Protein AF-A0A8D8N5A7-F1 (afdb_monomer_lite)

pLDDT: mean 89.71, std 9.44, range [55.0, 97.56]

Organism: Culex pipiens (NCBI:txid7175)

Secondary structure (DSSP, 8-state):
-HHHHHHHHHHHTT-TT-SSSHHHHHHTTT-HHHHHHHTS-HHHHHHHHHHHHHHHHHHHHHHHHHHHHHHHHHHHHHHHHHHHHHHHHHHHHHHHHHHHHHHHHHHHHHHHHHHHHHHHHHHHHH-TT-THHHHHHHHHHHHHHHHHHHHHHHHHHHHHHHHHHHHHHHHHHHHHHHHHHHHHHH-

Foldseek 3Di:
DVVVVVQVLCVLLVLHCLPACSVVVVVCVPPVVLVVVVVPDDVSVVVSVVVSVVSNVVSVVSSVVSNVVSVVVVVLVVVLVVVLVVLVVVLVVVLVVLVVVLVVLVVVLVVVLVVLVVVLVVLCVVPVDDPVSVVVNVVSVVVNVVSVVSNVVSVVVSVVVNVVSVVVSVVVNVVSVVVSVVVVVVD

Structure (mmCIF, N/CA/C/O backbone):
data_AF-A0A8D8N5A7-F1
#
_entry.id   AF-A0A8D8N5A7-F1
#
loop_
_atom_site.group_PDB
_atom_site.id
_atom_site.type_symbol
_atom_site.label_atom_id
_atom_site.label_alt_id
_atom_site.label_comp_id
_atom_site.label_asym_id
_atom_site.label_entity_id
_atom_site.label_seq_id
_atom_site.pdbx_PDB_ins_code
_atom_site.Cartn_x
_atom_site.Cartn_y
_atom_site.Cartn_z
_atom_site.occupancy
_atom_site.B_iso_or_equiv
_atom_site.auth_seq_id
_atom_site.auth_comp_id
_atom_site.auth_asym_id
_atom_site.auth_atom_id
_atom_site.pdbx_PDB_model_num
ATOM 1 N N . ALA A 1 1 ? -30.818 0.802 5.780 1.00 66.19 1 ALA A N 1
ATOM 2 C CA . ALA A 1 1 ? -29.511 1.190 5.199 1.00 66.19 1 ALA A CA 1
ATOM 3 C C . ALA A 1 1 ? -28.602 1.801 6.262 1.00 66.19 1 ALA A C 1
ATOM 5 O O . ALA A 1 1 ? -27.522 1.270 6.459 1.00 66.19 1 ALA A O 1
ATOM 6 N N . LYS A 1 2 ? -29.065 2.835 6.982 1.00 76.50 2 LYS A N 1
ATOM 7 C CA . LYS A 1 2 ? -28.320 3.485 8.072 1.00 76.50 2 LYS A CA 1
ATOM 8 C C . LYS A 1 2 ? -27.984 2.549 9.246 1.00 76.50 2 LYS A C 1
ATOM 10 O O . LYS A 1 2 ? -26.816 2.402 9.547 1.00 76.50 2 LYS A O 1
ATOM 15 N N . GLU A 1 3 ? -28.957 1.811 9.787 1.00 76.06 3 GLU A N 1
ATOM 16 C CA . GLU A 1 3 ? -28.708 0.867 10.901 1.00 76.06 3 GLU A CA 1
ATOM 17 C C . GLU A 1 3 ? -27.658 -0.204 10.583 1.00 76.06 3 GLU A C 1
ATOM 19 O O . GLU A 1 3 ? -26.780 -0.459 11.391 1.00 76.06 3 GLU A O 1
ATOM 24 N N . LYS A 1 4 ? -27.690 -0.787 9.377 1.00 79.69 4 LYS A N 1
ATOM 25 C CA . LYS A 1 4 ? -26.671 -1.759 8.948 1.00 79.69 4 LYS A CA 1
ATOM 26 C C . LYS A 1 4 ? -25.283 -1.131 8.802 1.00 79.69 4 LYS A C 1
ATOM 28 O O . LYS A 1 4 ? -24.284 -1.802 9.019 1.00 79.69 4 LYS A O 1
ATOM 33 N N . ALA A 1 5 ? -25.210 0.130 8.376 1.00 82.75 5 ALA A N 1
ATOM 34 C CA . ALA A 1 5 ? -23.940 0.842 8.265 1.00 82.75 5 ALA A CA 1
ATOM 35 C C . ALA A 1 5 ? -23.371 1.169 9.652 1.00 82.75 5 ALA A C 1
ATOM 37 O O . ALA A 1 5 ? -22.175 0.991 9.867 1.00 82.75 5 ALA A O 1
ATOM 38 N N . ASP A 1 6 ? -24.238 1.571 10.582 1.00 86.88 6 ASP A N 1
ATOM 39 C CA . ASP A 1 6 ? -23.875 1.809 11.977 1.00 86.88 6 ASP A CA 1
ATOM 40 C C . ASP A 1 6 ? -23.390 0.504 12.629 1.00 86.88 6 ASP A C 1
ATOM 42 O O . ASP A 1 6 ? -22.325 0.483 13.231 1.00 86.88 6 ASP A O 1
ATOM 46 N N . GLU A 1 7 ? -24.085 -0.617 12.425 1.00 87.62 7 GLU A N 1
ATOM 47 C CA . GLU A 1 7 ? -23.679 -1.931 12.943 1.00 87.62 7 GLU A CA 1
ATOM 48 C C . GLU A 1 7 ? -22.294 -2.361 12.431 1.00 87.62 7 GLU A C 1
ATOM 50 O O . GLU A 1 7 ? -21.424 -2.736 13.215 1.00 87.62 7 GLU A O 1
ATOM 55 N N . VAL A 1 8 ? -22.035 -2.209 11.128 1.00 91.81 8 VAL A N 1
ATOM 56 C CA . VAL A 1 8 ? -20.708 -2.477 10.548 1.00 91.81 8 VAL A CA 1
ATOM 57 C C . VAL A 1 8 ? -19.640 -1.554 11.138 1.00 91.81 8 VAL A C 1
ATOM 59 O O . VAL A 1 8 ? -18.514 -1.992 11.367 1.00 91.81 8 VAL A O 1
ATOM 62 N N . TYR A 1 9 ? -19.961 -0.283 11.375 1.00 93.00 9 TYR A N 1
ATOM 63 C CA . TYR A 1 9 ? -19.030 0.673 11.971 1.00 93.00 9 TYR A CA 1
ATOM 64 C C . TYR A 1 9 ? -18.669 0.303 13.415 1.00 93.00 9 TYR A C 1
ATOM 66 O O . TYR A 1 9 ? -17.488 0.289 13.770 1.00 93.00 9 TYR A O 1
ATOM 74 N N . LEU A 1 10 ? -19.666 -0.066 14.224 1.00 94.88 10 LEU A N 1
ATOM 75 C CA . LEU A 1 10 ? -19.457 -0.507 15.604 1.00 94.88 10 LEU A CA 1
ATOM 76 C C . LEU A 1 10 ? -18.657 -1.808 15.669 1.00 94.88 10 LEU A C 1
ATOM 78 O O . LEU A 1 10 ? -17.756 -1.923 16.498 1.00 94.88 10 LEU A O 1
ATOM 82 N N . SER A 1 11 ? -18.937 -2.743 14.760 1.00 94.62 11 SER A N 1
ATOM 83 C CA . SER A 1 11 ? -18.203 -4.004 14.638 1.00 94.62 11 SER A CA 1
ATOM 84 C C . SER A 1 11 ? -16.733 -3.773 14.281 1.00 94.62 11 SER A C 1
ATOM 86 O O . SER A 1 11 ? -15.832 -4.265 14.955 1.00 94.62 11 SER A O 1
ATOM 88 N N . LYS A 1 12 ? -16.455 -2.911 13.292 1.00 94.62 12 LYS A N 1
ATOM 89 C CA . LYS A 1 12 ? -15.078 -2.524 12.932 1.00 94.62 12 LYS A CA 1
ATOM 90 C C . LYS A 1 12 ? -14.328 -1.805 14.054 1.00 94.62 12 LYS A C 1
ATOM 92 O O . LYS A 1 12 ? -13.101 -1.851 14.088 1.00 94.62 12 LYS A O 1
ATOM 97 N N . SER A 1 13 ? -15.066 -1.152 14.942 1.00 95.56 13 SER A N 1
ATOM 98 C CA . SER A 1 13 ? -14.537 -0.479 16.127 1.00 95.56 13 SER A CA 1
ATOM 99 C C . SER A 1 13 ? -14.480 -1.394 17.360 1.00 95.56 13 SER A C 1
ATOM 101 O O . SER A 1 13 ? -14.067 -0.937 18.420 1.00 95.56 13 SER A O 1
ATOM 103 N N . PHE A 1 14 ? -14.889 -2.666 17.244 1.00 94.25 14 PHE A N 1
ATOM 104 C CA . PHE A 1 14 ? -14.962 -3.656 18.331 1.00 94.25 14 PHE A CA 1
ATOM 105 C C . PHE A 1 14 ? -15.827 -3.237 19.533 1.00 94.25 14 PHE A C 1
ATOM 107 O O . PHE A 1 14 ? -15.593 -3.664 20.662 1.00 94.25 14 PHE A O 1
ATOM 114 N N . VAL A 1 15 ? -16.839 -2.397 19.308 1.00 96.19 15 VAL A N 1
ATOM 115 C CA . VAL A 1 15 ? -17.725 -1.873 20.369 1.00 96.19 15 VAL A CA 1
ATOM 116 C C . VAL A 1 15 ? -19.200 -2.163 20.097 1.00 96.19 15 VAL A C 1
ATOM 118 O O . VAL A 1 15 ? -20.105 -1.488 20.597 1.00 96.19 15 VAL A O 1
ATOM 121 N N . GLU A 1 16 ? -19.453 -3.187 19.290 1.00 93.25 16 GLU A N 1
ATOM 122 C CA . GLU A 1 16 ? -20.783 -3.743 19.084 1.00 93.25 16 GLU A CA 1
ATOM 123 C C . GLU A 1 16 ? -21.425 -4.146 20.422 1.00 93.25 16 GLU A C 1
ATOM 125 O O . GLU A 1 16 ? -20.769 -4.641 21.336 1.00 93.25 16 GLU A O 1
ATOM 130 N N . HIS A 1 17 ? -22.718 -3.840 20.570 1.00 90.75 17 HIS A N 1
ATOM 131 C CA . HIS A 1 17 ? -23.503 -4.047 21.798 1.00 90.75 17 HIS A CA 1
ATOM 132 C C . HIS A 1 17 ? -23.067 -3.246 23.042 1.00 90.75 17 HIS A C 1
ATOM 134 O O . HIS A 1 17 ? -23.667 -3.411 24.108 1.00 90.75 17 HIS A O 1
ATOM 140 N N . LEU A 1 18 ? -22.083 -2.346 22.916 1.00 94.31 18 LEU A N 1
ATOM 141 C CA . LEU A 1 18 ? -21.678 -1.417 23.980 1.00 94.31 18 LEU A CA 1
ATOM 142 C C . LEU A 1 18 ? -22.329 -0.034 23.851 1.00 94.31 18 LEU A C 1
ATOM 144 O O . LEU A 1 18 ? -22.163 0.806 24.727 1.00 94.31 18 LEU A O 1
ATOM 148 N N . ASN A 1 19 ? -23.099 0.214 22.790 1.00 89.81 19 ASN A N 1
ATOM 149 C CA . ASN A 1 19 ? -23.792 1.482 22.527 1.00 89.81 19 ASN A CA 1
ATOM 150 C C . ASN A 1 19 ? -25.087 1.671 23.348 1.00 89.81 19 ASN A C 1
ATOM 152 O O . ASN A 1 19 ? -25.905 2.532 23.030 1.00 89.81 19 ASN A O 1
ATOM 156 N N . GLY A 1 20 ? -25.293 0.848 24.373 1.00 90.81 20 GLY A N 1
ATOM 157 C CA . GLY A 1 20 ? -26.504 0.798 25.181 1.00 90.81 20 GLY A CA 1
ATOM 158 C C . GLY A 1 20 ? -26.372 -0.223 26.311 1.00 90.81 20 GLY A C 1
ATOM 159 O O . GLY A 1 20 ? -25.288 -0.436 26.857 1.00 90.81 20 GLY A O 1
ATOM 160 N N . HIS A 1 21 ? -27.482 -0.873 26.659 1.00 93.62 21 HIS A N 1
ATOM 161 C CA . HIS A 1 21 ? -27.525 -1.917 27.688 1.00 93.62 21 HIS A CA 1
ATOM 162 C C . HIS A 1 21 ? -27.520 -3.339 27.115 1.00 93.62 21 HIS A C 1
ATOM 164 O O . HIS A 1 21 ? -27.744 -4.279 27.864 1.00 93.62 21 HIS A O 1
ATOM 170 N N . GLN A 1 22 ? -27.278 -3.529 25.816 1.00 92.94 22 GLN A N 1
ATOM 171 C CA . GLN A 1 22 ? -27.418 -4.833 25.160 1.00 92.94 22 GLN A CA 1
ATOM 172 C C . GLN A 1 22 ? -26.504 -5.891 25.790 1.00 92.94 22 GLN A C 1
ATOM 174 O O . GLN A 1 22 ? -26.975 -6.989 26.078 1.00 92.94 22 GLN A O 1
ATOM 179 N N . LEU A 1 23 ? -25.239 -5.545 26.073 1.00 92.00 23 LEU A N 1
ATOM 180 C CA . LEU A 1 23 ? -24.330 -6.425 26.813 1.00 92.00 23 LEU A CA 1
ATOM 181 C C . LEU A 1 23 ? -24.851 -6.732 28.223 1.00 92.00 23 LEU A C 1
ATOM 183 O O . LEU A 1 23 ? -24.796 -7.869 28.666 1.00 92.00 23 LEU A O 1
ATOM 187 N N . PHE A 1 24 ? -25.377 -5.737 28.937 1.00 93.69 24 PHE A N 1
ATOM 188 C CA . PHE A 1 24 ? -25.921 -5.968 30.274 1.00 93.69 24 PHE A CA 1
ATOM 189 C C . PHE A 1 24 ? -27.137 -6.901 30.226 1.00 93.69 24 PHE A C 1
ATOM 191 O O . PHE A 1 24 ? -27.214 -7.862 30.980 1.00 93.69 24 PHE A O 1
ATOM 198 N N . SER A 1 25 ? -28.076 -6.656 29.312 1.00 92.38 25 SER A N 1
ATOM 199 C CA . SER A 1 25 ? -29.267 -7.485 29.131 1.00 92.38 25 SER A CA 1
ATOM 200 C C . SER A 1 25 ? -28.923 -8.921 28.732 1.00 92.38 25 SER A C 1
ATOM 202 O O . SER A 1 25 ? -29.600 -9.847 29.180 1.00 92.38 25 SER A O 1
ATOM 204 N N . SER A 1 26 ? -27.873 -9.130 27.931 1.00 92.75 26 SER A N 1
ATOM 205 C CA . SER A 1 26 ? -27.468 -10.475 27.517 1.00 92.75 26 SER A CA 1
ATOM 206 C C . SER A 1 26 ? -26.920 -11.315 28.673 1.00 92.75 26 SER A C 1
ATOM 208 O O . SER A 1 26 ? -27.142 -12.522 28.673 1.00 92.75 26 SER A O 1
ATOM 210 N N . LEU A 1 27 ? -26.304 -10.698 29.692 1.00 90.12 27 LEU A N 1
ATOM 211 C CA . LEU A 1 27 ? -25.808 -11.404 30.884 1.00 90.12 27 LEU A CA 1
ATOM 212 C C . LEU A 1 27 ? -26.919 -12.083 31.697 1.00 90.12 27 LEU A C 1
ATOM 214 O O . LEU A 1 27 ? -26.666 -13.107 32.320 1.00 90.12 27 LEU A O 1
ATOM 218 N N . PHE A 1 28 ? -28.133 -11.527 31.682 1.00 88.69 28 PHE A N 1
ATOM 219 C CA . PHE A 1 28 ? -29.283 -12.031 32.449 1.00 88.69 28 PHE A CA 1
ATOM 220 C C . PHE A 1 28 ? -30.326 -12.733 31.574 1.00 88.69 28 PHE A C 1
ATOM 222 O O . PHE A 1 28 ? -31.417 -13.068 32.035 1.00 88.69 28 PHE A O 1
ATOM 229 N N . THR A 1 29 ? -30.040 -12.917 30.284 1.00 91.88 29 THR A N 1
ATOM 230 C CA . THR A 1 29 ? -30.982 -13.570 29.376 1.00 91.88 29 THR A CA 1
ATOM 231 C C . THR A 1 29 ? -31.060 -15.058 29.708 1.00 91.88 29 THR A C 1
ATOM 233 O O . THR A 1 29 ? -30.082 -15.782 29.545 1.00 91.88 29 THR A O 1
ATOM 236 N N . GLY A 1 30 ? -32.239 -15.518 30.132 1.00 91.81 30 GLY A N 1
ATOM 237 C CA . GLY A 1 30 ? -32.464 -16.923 30.482 1.00 91.81 30 GLY A CA 1
ATOM 238 C C . GLY A 1 30 ? -31.953 -17.318 31.870 1.00 91.81 30 GLY A C 1
ATOM 239 O O . GLY A 1 30 ? -31.567 -18.470 32.046 1.00 91.81 30 GLY A O 1
ATOM 240 N N . ASP A 1 31 ? -31.954 -16.387 32.832 1.00 92.56 31 ASP A N 1
ATOM 241 C CA . ASP A 1 31 ? -31.570 -16.616 34.232 1.00 92.56 31 ASP A CA 1
ATOM 242 C C . ASP A 1 31 ? -32.807 -16.715 35.161 1.00 92.56 31 ASP A C 1
ATOM 244 O O . ASP A 1 31 ? -33.212 -15.718 35.769 1.00 92.56 31 ASP A O 1
ATOM 248 N N . PRO A 1 32 ? -33.448 -17.899 35.273 1.00 92.19 32 PRO A N 1
ATOM 249 C CA . PRO A 1 32 ? -34.643 -18.080 36.100 1.00 92.19 32 PRO A CA 1
ATOM 250 C C . PRO A 1 32 ? -34.360 -17.929 37.601 1.00 92.19 32 PRO A C 1
ATOM 252 O O . PRO A 1 32 ? -35.245 -17.515 38.351 1.00 92.19 32 PRO A O 1
ATOM 255 N N . ASP A 1 33 ? -33.137 -18.234 38.044 1.00 90.69 33 ASP A N 1
ATOM 256 C CA . ASP A 1 33 ? -32.729 -18.077 39.441 1.00 90.69 33 ASP A CA 1
ATOM 257 C C . ASP A 1 33 ? -32.585 -16.588 39.789 1.00 90.69 33 ASP A C 1
ATOM 259 O O . ASP A 1 33 ? -33.057 -16.142 40.838 1.00 90.69 33 ASP A O 1
ATOM 263 N N . GLY A 1 34 ? -32.011 -15.791 38.881 1.00 89.19 34 GLY A N 1
ATOM 264 C CA . GLY A 1 34 ? -31.967 -14.334 38.991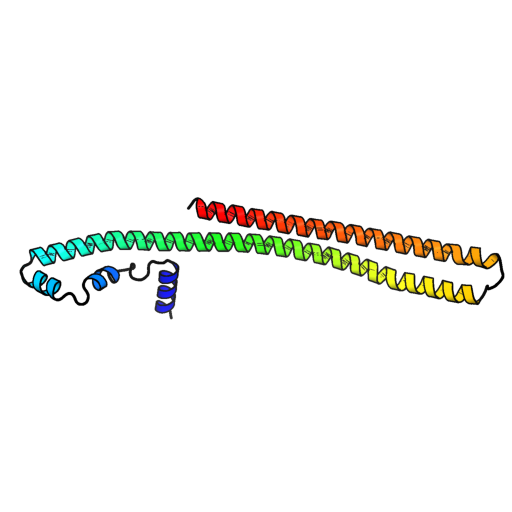 1.00 89.19 34 GLY A CA 1
ATOM 265 C C . GLY A 1 34 ? -33.355 -13.691 38.973 1.00 89.19 34 GLY A C 1
ATOM 266 O O . GLY A 1 34 ? -33.627 -12.793 39.770 1.00 89.19 34 GLY A O 1
ATOM 267 N N . GLU A 1 35 ? -34.271 -14.163 38.122 1.00 90.12 35 GLU A N 1
ATOM 268 C CA . GLU A 1 35 ? -35.670 -13.709 38.130 1.00 90.12 35 GLU A CA 1
ATOM 269 C C . GLU A 1 35 ? -36.369 -14.017 39.461 1.00 90.12 35 GLU A C 1
ATOM 271 O O . GLU A 1 35 ? -37.042 -13.145 40.020 1.00 90.12 35 GLU A O 1
ATOM 276 N N . ALA A 1 36 ? -36.169 -15.222 40.005 1.00 91.19 36 ALA A N 1
ATOM 277 C CA . ALA A 1 36 ? -36.701 -15.600 41.309 1.00 91.19 36 ALA A CA 1
ATOM 278 C C . ALA A 1 36 ? -36.118 -14.732 42.434 1.00 91.19 36 ALA A C 1
ATOM 280 O O . ALA A 1 36 ? -36.866 -14.280 43.299 1.00 91.19 36 ALA A O 1
ATOM 281 N N . LEU A 1 37 ? -34.814 -14.440 42.402 1.00 88.19 37 LEU A N 1
ATOM 282 C CA . LEU A 1 37 ? -34.146 -13.571 43.374 1.00 88.19 37 LEU A CA 1
ATOM 283 C C . LEU A 1 37 ? -34.726 -12.148 43.370 1.00 88.19 37 LEU A C 1
ATOM 285 O O . LEU A 1 37 ? -34.986 -11.581 44.432 1.00 88.19 37 LEU A O 1
ATOM 289 N N . LEU A 1 38 ? -34.980 -11.586 42.186 1.00 89.75 38 LEU A N 1
ATOM 290 C CA . LEU A 1 38 ? -35.564 -10.248 42.031 1.00 89.75 38 LEU A CA 1
ATOM 291 C C . LEU A 1 38 ? -37.024 -10.169 42.506 1.00 89.75 38 LEU A C 1
ATOM 293 O O . LEU A 1 38 ? -37.503 -9.078 42.808 1.00 89.75 38 LEU A O 1
ATOM 297 N N . ALA A 1 39 ? -37.729 -11.301 42.600 1.00 87.81 39 ALA A N 1
ATOM 298 C CA . ALA A 1 39 ? -39.104 -11.366 43.093 1.00 87.81 39 ALA A CA 1
ATOM 299 C C . ALA A 1 39 ? -39.216 -11.365 44.633 1.00 87.81 39 ALA A C 1
ATOM 301 O O . ALA A 1 39 ? -40.317 -11.202 45.161 1.00 87.81 39 ALA A O 1
ATOM 302 N N . ILE A 1 40 ? -38.106 -11.552 45.361 1.00 85.31 40 ILE A N 1
ATOM 303 C CA . ILE A 1 40 ? -38.102 -11.700 46.828 1.00 85.31 40 ILE A CA 1
ATOM 304 C C . ILE A 1 40 ? -38.205 -10.345 47.551 1.00 85.31 40 ILE A C 1
ATOM 306 O O . ILE A 1 40 ? -38.775 -10.287 48.642 1.00 85.31 40 ILE A O 1
ATOM 310 N N . GLY A 1 41 ? -37.705 -9.248 46.969 1.00 83.19 41 GLY A N 1
ATOM 311 C CA . GLY A 1 41 ? -37.773 -7.926 47.603 1.00 83.19 41 GLY A CA 1
ATOM 312 C C . GLY A 1 41 ? -37.153 -6.781 46.795 1.00 83.19 41 GLY A C 1
ATOM 313 O O . GLY A 1 41 ? -36.398 -7.008 45.851 1.00 83.19 41 GLY A O 1
ATOM 314 N N . ASN A 1 42 ? -37.467 -5.540 47.192 1.00 89.81 42 ASN A N 1
ATOM 315 C CA . ASN A 1 42 ? -37.029 -4.318 46.500 1.00 89.81 42 ASN A CA 1
ATOM 316 C C . ASN A 1 42 ? -35.505 -4.122 46.517 1.00 89.81 42 ASN A C 1
ATOM 318 O O . ASN A 1 42 ? -34.960 -3.659 45.521 1.00 89.81 42 ASN A O 1
ATOM 322 N N . ASP A 1 43 ? -34.818 -4.531 47.586 1.00 90.62 43 ASP A N 1
ATOM 323 C CA . ASP A 1 43 ? -33.366 -4.360 47.738 1.00 90.62 43 ASP A CA 1
ATOM 324 C C . ASP A 1 43 ? -32.574 -5.041 46.603 1.00 90.62 43 ASP A C 1
ATOM 326 O O . ASP A 1 43 ? -31.599 -4.496 46.091 1.00 90.62 43 ASP A O 1
ATOM 330 N N . ALA A 1 44 ? -33.018 -6.222 46.150 1.00 89.31 44 ALA A N 1
ATOM 331 C CA . ALA A 1 44 ? -32.392 -6.934 45.032 1.00 89.31 44 ALA A CA 1
ATOM 332 C C . ALA A 1 44 ? -32.591 -6.199 43.694 1.00 89.31 44 ALA A C 1
ATOM 334 O O . ALA A 1 44 ? -31.723 -6.224 42.818 1.00 89.31 44 ALA A O 1
ATOM 335 N N . LEU A 1 45 ? -33.737 -5.533 43.541 1.00 90.12 45 LEU A N 1
ATOM 336 C CA . LEU A 1 45 ? -34.083 -4.763 42.353 1.00 90.12 45 LEU A CA 1
ATOM 337 C C . LEU A 1 45 ? -33.303 -3.441 42.303 1.00 90.12 45 LEU A C 1
ATOM 339 O O . LEU A 1 45 ? -32.802 -3.071 41.243 1.00 90.12 45 LEU A O 1
ATOM 343 N N . GLU A 1 46 ? -33.142 -2.774 43.449 1.00 92.88 46 GLU A N 1
ATOM 344 C CA . GLU A 1 46 ? -32.266 -1.606 43.601 1.00 92.88 46 GLU A CA 1
ATOM 345 C C . GLU A 1 46 ? -30.812 -1.963 43.275 1.00 92.88 46 GLU A C 1
ATOM 347 O O . GLU A 1 46 ? -30.219 -1.323 42.407 1.00 92.88 46 GLU A O 1
ATOM 352 N N . LEU A 1 47 ? -30.285 -3.056 43.839 1.00 92.12 47 LEU A N 1
ATOM 353 C CA . LEU A 1 47 ? -28.921 -3.518 43.564 1.00 92.12 47 LEU A CA 1
ATOM 354 C C . LEU A 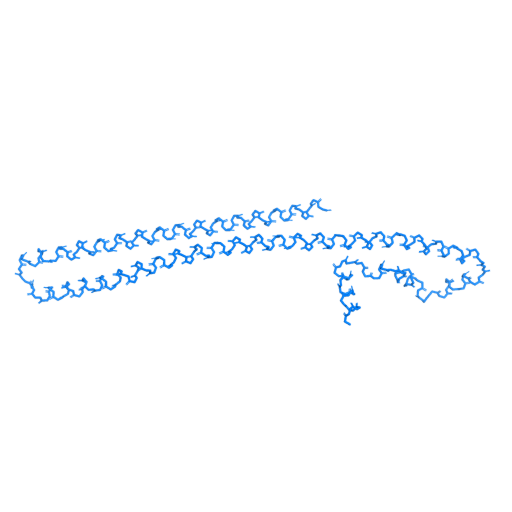1 47 ? -28.690 -3.816 42.074 1.00 92.12 47 LEU A C 1
ATOM 356 O O . LEU A 1 47 ? -27.659 -3.447 41.511 1.00 92.12 47 LEU A O 1
ATOM 360 N N . LYS A 1 48 ? -29.655 -4.460 41.401 1.00 91.81 48 LYS A N 1
ATOM 361 C CA . LYS A 1 48 ? -29.573 -4.710 39.954 1.00 91.81 48 LYS A CA 1
ATOM 362 C C . LYS A 1 48 ? -29.540 -3.409 39.153 1.00 91.81 48 LYS A C 1
ATOM 364 O O . LYS A 1 48 ? -28.782 -3.319 38.188 1.00 91.81 48 LYS A O 1
ATOM 369 N N . ASN A 1 49 ? -30.354 -2.424 39.529 1.00 92.44 49 ASN A N 1
ATOM 370 C CA . ASN A 1 49 ? -30.409 -1.134 38.844 1.00 92.44 49 ASN A CA 1
ATOM 371 C C . ASN A 1 49 ? -29.116 -0.331 39.046 1.00 92.44 49 ASN A C 1
ATOM 373 O O . ASN A 1 49 ? -28.607 0.250 38.087 1.00 92.44 49 ASN A O 1
ATOM 377 N N . GLU A 1 50 ? -28.556 -0.337 40.258 1.00 95.19 50 GLU A N 1
ATOM 378 C CA . GLU A 1 50 ? -27.247 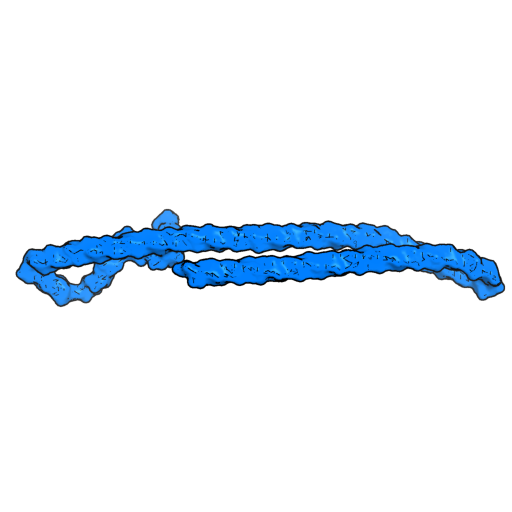0.260 40.547 1.00 95.19 50 GLU A CA 1
ATOM 379 C C . GLU A 1 50 ? -26.148 -0.409 39.717 1.00 95.19 50 GLU A C 1
ATOM 381 O O . GLU A 1 50 ? -25.410 0.270 38.999 1.00 95.19 50 GLU A O 1
ATOM 386 N N . TYR A 1 51 ? -26.111 -1.744 39.705 1.00 94.06 51 TYR A N 1
ATOM 387 C CA . TYR A 1 51 ? -25.155 -2.499 38.898 1.00 94.06 51 TYR A CA 1
ATOM 388 C C . TYR A 1 51 ? -25.317 -2.229 37.394 1.00 94.06 51 TYR A C 1
ATOM 390 O O . TYR A 1 51 ? -24.325 -2.078 36.682 1.00 94.06 51 TYR A O 1
ATOM 398 N N . GLN A 1 52 ? -26.550 -2.101 36.895 1.00 95.12 52 GLN A N 1
ATOM 399 C CA . GLN A 1 52 ? -26.817 -1.720 35.506 1.00 95.12 52 GLN A CA 1
ATOM 400 C C . GLN A 1 52 ? -26.268 -0.332 35.173 1.00 95.12 52 GLN A C 1
ATOM 402 O O . GLN A 1 52 ? -25.698 -0.142 34.094 1.00 95.12 52 GLN A O 1
ATOM 407 N N . ALA A 1 53 ? -26.451 0.637 36.072 1.00 95.75 53 ALA A N 1
ATOM 408 C CA . ALA A 1 53 ? -25.963 1.997 35.888 1.00 95.75 53 ALA A CA 1
ATOM 409 C C . ALA A 1 53 ? -24.427 2.045 35.885 1.00 95.75 53 ALA A C 1
ATOM 411 O O . ALA A 1 53 ? -23.835 2.683 35.010 1.00 95.75 53 ALA A O 1
ATOM 412 N N . GLU A 1 54 ? -23.776 1.323 36.801 1.00 96.06 54 GLU A N 1
ATOM 413 C CA . GLU A 1 54 ? -22.317 1.199 36.829 1.00 96.06 54 GLU A CA 1
ATOM 414 C C . GLU A 1 54 ? -21.779 0.500 35.579 1.00 96.06 54 GLU A C 1
ATOM 416 O O . GLU A 1 54 ? -20.885 1.029 34.912 1.00 96.06 54 GLU A O 1
ATOM 421 N N . ALA A 1 55 ? -22.356 -0.650 35.214 1.00 95.12 55 ALA A N 1
ATOM 422 C CA . ALA A 1 55 ? -21.983 -1.400 34.020 1.00 95.12 55 ALA A CA 1
ATOM 423 C C . ALA A 1 55 ? -22.107 -0.531 32.765 1.00 95.12 55 ALA A C 1
ATOM 425 O O . ALA A 1 55 ? -21.179 -0.488 31.961 1.00 95.12 55 ALA A O 1
ATOM 426 N N . TYR A 1 56 ? -23.201 0.225 32.634 1.00 95.56 56 TYR A N 1
ATOM 427 C CA . TYR A 1 56 ? -23.373 1.189 31.551 1.00 95.56 56 TYR A CA 1
ATOM 428 C C . TYR A 1 56 ? -22.290 2.273 31.567 1.00 95.56 56 TYR A C 1
ATOM 430 O O . TYR A 1 56 ? -21.706 2.586 30.532 1.00 95.56 56 TYR A O 1
ATOM 438 N N . GLY A 1 57 ? -21.955 2.815 32.739 1.00 95.81 57 GLY A N 1
ATOM 439 C CA . GLY A 1 57 ? -20.866 3.779 32.884 1.00 95.81 57 GLY A CA 1
ATOM 440 C C . GLY A 1 57 ? -19.518 3.247 32.379 1.00 95.81 57 GLY A C 1
ATOM 441 O O . GLY A 1 57 ? -18.765 3.989 31.744 1.00 95.81 57 GLY A O 1
ATOM 442 N N . PHE A 1 58 ? -19.209 1.970 32.619 1.00 94.81 58 PHE A N 1
ATOM 443 C CA . PHE A 1 58 ? -17.994 1.332 32.103 1.00 94.81 58 PHE A CA 1
ATOM 444 C C . PHE A 1 58 ? -18.074 1.026 30.605 1.00 94.81 58 PHE A C 1
ATOM 446 O O . PHE A 1 58 ? -17.145 1.370 29.870 1.00 94.81 58 PHE A O 1
ATOM 453 N N . THR A 1 59 ? -19.169 0.432 30.127 1.00 95.81 59 THR A N 1
ATOM 454 C CA . THR A 1 59 ? -19.318 0.080 28.707 1.00 95.81 59 THR A CA 1
ATOM 455 C C . THR A 1 59 ? -19.337 1.313 27.817 1.00 95.81 59 THR A C 1
ATOM 457 O O . THR A 1 59 ? -18.711 1.288 26.763 1.00 95.81 59 THR A O 1
ATOM 460 N N . GLN A 1 60 ? -19.935 2.426 28.257 1.00 96.06 60 GLN A N 1
ATOM 461 C CA . GLN A 1 60 ? -19.899 3.690 27.515 1.00 96.06 60 GLN A CA 1
ATOM 462 C C . GLN A 1 60 ? -18.486 4.276 27.399 1.00 96.06 60 GLN A C 1
ATOM 464 O O . GLN A 1 60 ? -18.143 4.862 26.371 1.00 96.06 60 GLN A O 1
ATOM 469 N N . LYS A 1 61 ? -17.634 4.106 28.421 1.00 96.31 61 LYS A N 1
ATOM 470 C CA . LYS A 1 61 ? -16.223 4.518 28.335 1.00 96.31 61 LYS A CA 1
ATOM 471 C C . LYS A 1 61 ? -15.475 3.688 27.296 1.00 96.31 61 LYS A C 1
ATOM 473 O O . LYS A 1 61 ? -14.789 4.261 26.456 1.00 96.31 61 LYS A O 1
ATOM 478 N N . ILE A 1 62 ? -15.640 2.364 27.327 1.00 96.12 62 ILE A N 1
ATOM 479 C CA . ILE A 1 62 ? -15.019 1.452 26.352 1.00 96.12 62 ILE A CA 1
ATOM 480 C C . ILE A 1 62 ? -15.528 1.757 24.941 1.00 96.12 62 ILE A C 1
ATOM 482 O O . ILE A 1 62 ? -14.727 1.876 24.021 1.00 96.12 62 ILE A O 1
ATOM 486 N N . TYR A 1 63 ? -16.839 1.957 24.789 1.00 96.50 63 TYR A N 1
ATOM 487 C CA . TYR A 1 63 ? -17.477 2.339 23.535 1.00 96.50 63 TYR A CA 1
ATOM 488 C C . TYR A 1 63 ? -16.822 3.582 22.930 1.00 96.50 63 TYR A C 1
ATOM 490 O O . TYR A 1 63 ? -16.368 3.556 21.788 1.00 96.50 63 TYR A O 1
ATOM 498 N N . LYS A 1 64 ? -16.704 4.652 23.723 1.00 96.50 64 LYS A N 1
ATOM 499 C CA . LYS A 1 64 ? -16.090 5.903 23.277 1.00 96.50 64 LYS A CA 1
ATOM 500 C C . LYS A 1 64 ? -14.623 5.716 22.880 1.00 96.50 64 LYS A C 1
ATOM 502 O O . LYS A 1 64 ? -14.232 6.179 21.815 1.00 96.50 64 LYS A O 1
ATOM 507 N N . ILE A 1 65 ? -13.843 5.002 23.695 1.00 96.19 65 ILE A N 1
ATOM 508 C CA . ILE A 1 65 ? -12.434 4.713 23.393 1.00 96.19 65 ILE A CA 1
ATOM 509 C C . ILE A 1 65 ? -12.315 3.921 22.087 1.00 96.19 65 ILE A C 1
ATOM 511 O O . ILE A 1 65 ? -11.500 4.276 21.243 1.00 96.19 65 ILE A O 1
ATOM 515 N N . GLY A 1 66 ? -13.121 2.875 21.889 1.00 95.62 66 GLY A N 1
ATOM 516 C CA . GLY A 1 66 ? -13.060 2.059 20.675 1.00 95.62 66 GLY A CA 1
ATOM 517 C C . GLY A 1 66 ? -13.367 2.861 19.410 1.00 95.62 66 GLY A C 1
ATOM 518 O O . GLY A 1 66 ? -12.661 2.712 18.415 1.00 95.62 66 GLY A O 1
ATOM 519 N N . LEU A 1 67 ? -14.345 3.773 19.465 1.00 96.38 67 LEU A N 1
ATOM 520 C CA . LEU A 1 67 ? -14.624 4.687 18.353 1.00 96.38 67 LEU A CA 1
ATOM 521 C C . LEU A 1 67 ? -13.453 5.635 18.070 1.00 96.38 67 LEU A C 1
ATOM 523 O O . LEU A 1 67 ? -13.021 5.744 16.925 1.00 96.38 67 LEU A O 1
ATOM 527 N N . GLU A 1 68 ? -12.911 6.282 19.104 1.00 95.69 68 GLU A N 1
ATOM 528 C CA . GLU A 1 68 ? -11.777 7.206 18.965 1.00 95.69 68 GLU A CA 1
ATOM 529 C C . GLU A 1 68 ? -10.539 6.499 18.392 1.00 95.69 68 GLU A C 1
ATOM 531 O O . GLU A 1 68 ? -9.867 7.025 17.506 1.00 95.69 68 GLU A O 1
ATOM 536 N N . GLN A 1 69 ? -10.243 5.283 18.857 1.00 93.38 69 GLN A N 1
ATOM 537 C CA . GLN A 1 69 ? -9.118 4.493 18.354 1.00 93.38 69 GLN A CA 1
ATOM 538 C C . GLN A 1 69 ? -9.341 4.024 16.916 1.00 93.38 69 GLN A C 1
ATOM 540 O O . GLN A 1 69 ? -8.408 4.037 16.114 1.00 93.38 69 GLN A O 1
ATOM 545 N N . TYR A 1 70 ? -10.571 3.648 16.558 1.00 95.19 70 TYR A N 1
ATOM 546 C CA . TYR A 1 70 ? -10.893 3.290 15.182 1.00 95.19 70 TYR A CA 1
ATOM 547 C C . TYR A 1 70 ? -10.705 4.477 14.232 1.00 95.19 70 TYR A C 1
ATOM 549 O O . TYR A 1 70 ? -10.074 4.318 13.186 1.00 95.19 70 TYR A O 1
ATOM 557 N N . GLU A 1 71 ? -11.191 5.667 14.595 1.00 95.00 71 GLU A N 1
ATOM 558 C CA . GLU A 1 71 ? -11.009 6.889 13.802 1.00 95.00 71 GLU A CA 1
ATOM 559 C C . GLU A 1 71 ? -9.526 7.221 13.616 1.00 95.00 71 GLU A C 1
ATOM 561 O O . GLU A 1 71 ? -9.070 7.350 12.476 1.00 95.00 71 GLU A O 1
ATOM 566 N N . ARG A 1 72 ? -8.749 7.237 14.708 1.00 93.12 72 ARG A N 1
ATOM 567 C CA . ARG A 1 72 ? -7.288 7.413 14.656 1.00 93.12 72 ARG A CA 1
ATOM 568 C C . ARG A 1 72 ? -6.631 6.403 13.718 1.00 93.12 72 ARG A C 1
ATOM 570 O O . ARG A 1 72 ? -5.827 6.771 12.863 1.00 93.12 72 ARG A O 1
ATOM 577 N N . ARG A 1 73 ? -7.032 5.132 13.802 1.00 91.94 73 ARG A N 1
ATOM 578 C CA . ARG A 1 73 ? -6.505 4.077 12.934 1.00 91.94 73 ARG A CA 1
ATOM 579 C C . ARG A 1 73 ? -6.841 4.303 11.458 1.00 91.94 73 ARG A C 1
ATOM 581 O O . ARG A 1 73 ? -6.013 4.019 10.592 1.00 91.94 73 ARG A O 1
ATOM 588 N N . GLN A 1 74 ? -8.036 4.804 11.142 1.00 94.94 74 GLN A N 1
ATOM 589 C CA . GLN A 1 74 ? -8.392 5.149 9.762 1.00 94.94 74 GLN A CA 1
ATOM 590 C C . GLN A 1 74 ? -7.541 6.309 9.230 1.00 94.94 74 GLN A C 1
ATOM 592 O O . GLN A 1 74 ? -7.136 6.281 8.065 1.00 94.94 74 GLN A O 1
ATOM 597 N N . GLU A 1 75 ? -7.241 7.306 10.063 1.00 93.25 75 GLU A N 1
ATOM 598 C CA . GLU A 1 75 ? -6.364 8.422 9.696 1.00 93.25 75 GLU A CA 1
ATOM 599 C C . GLU A 1 75 ? -4.930 7.959 9.420 1.00 93.25 75 GLU A C 1
ATOM 601 O O . GLU A 1 75 ? -4.361 8.323 8.388 1.00 93.25 75 GLU A O 1
ATOM 606 N N . GLU A 1 76 ? -4.376 7.090 10.267 1.00 91.31 76 GLU A N 1
ATOM 607 C CA . GLU A 1 76 ? -3.059 6.475 10.061 1.00 91.31 76 GLU A CA 1
ATOM 608 C C . GLU A 1 76 ? -2.988 5.685 8.753 1.00 91.31 76 GLU A C 1
ATOM 610 O O . GLU A 1 76 ? -2.064 5.869 7.959 1.00 91.31 76 GLU A O 1
ATOM 615 N N . LEU A 1 77 ? -3.981 4.825 8.498 1.00 93.00 77 LEU A N 1
ATOM 616 C CA . LEU A 1 77 ? -4.055 4.042 7.264 1.00 93.00 77 LEU A CA 1
ATOM 617 C C . LEU A 1 77 ? -4.145 4.949 6.039 1.00 93.00 77 LEU A C 1
ATOM 619 O O . LEU A 1 77 ? -3.508 4.688 5.017 1.00 93.00 77 LEU A O 1
ATOM 623 N N . LYS A 1 78 ? -4.931 6.023 6.124 1.00 94.31 78 LYS A N 1
ATOM 624 C CA . LYS A 1 78 ? -5.048 7.001 5.045 1.00 94.31 78 LYS A CA 1
ATOM 625 C C . LYS A 1 78 ? -3.713 7.696 4.789 1.00 94.31 78 LYS A C 1
ATOM 627 O O . LYS A 1 78 ? -3.315 7.809 3.630 1.00 94.31 78 LYS A O 1
ATOM 632 N N . LEU A 1 79 ? -3.025 8.137 5.842 1.00 90.69 79 LEU A N 1
ATOM 633 C CA . LEU A 1 79 ? -1.724 8.790 5.736 1.00 90.69 79 LEU A CA 1
ATOM 634 C C . LEU A 1 79 ? -0.690 7.851 5.106 1.00 90.69 79 LEU A C 1
ATOM 636 O O . LEU A 1 79 ? -0.088 8.218 4.096 1.00 90.69 79 LEU A O 1
ATOM 640 N N . TYR A 1 80 ? -0.560 6.632 5.635 1.00 91.00 80 TYR A N 1
ATOM 641 C CA . TYR A 1 80 ? 0.348 5.606 5.123 1.00 91.00 80 TYR A CA 1
ATOM 642 C C . TYR A 1 80 ? 0.110 5.337 3.632 1.00 91.00 80 TYR A C 1
ATOM 644 O O . TYR A 1 80 ? 1.018 5.505 2.817 1.00 91.00 80 TYR A O 1
ATOM 652 N N . ASN A 1 81 ? -1.134 5.022 3.251 1.00 92.88 81 ASN A N 1
ATOM 653 C CA . ASN A 1 81 ? -1.470 4.740 1.855 1.00 92.88 81 ASN A CA 1
ATOM 654 C C . ASN A 1 81 ? -1.196 5.948 0.949 1.00 92.88 81 ASN A C 1
ATOM 656 O O . ASN A 1 81 ? -0.640 5.793 -0.134 1.00 92.88 81 ASN A O 1
ATOM 660 N N . SER A 1 82 ? -1.529 7.163 1.401 1.00 92.31 82 SER A N 1
ATOM 661 C CA . SER A 1 82 ? -1.287 8.378 0.616 1.00 92.31 82 SER A CA 1
ATOM 662 C C . SER A 1 82 ? 0.200 8.643 0.374 1.00 92.31 82 SER A C 1
ATOM 664 O O . SER A 1 82 ? 0.568 9.084 -0.715 1.00 92.31 82 SER A O 1
ATOM 666 N N . CYS A 1 83 ? 1.053 8.341 1.356 1.00 88.94 83 CYS A N 1
ATOM 667 C CA . CYS A 1 83 ? 2.498 8.486 1.246 1.00 88.94 83 CYS A CA 1
ATOM 668 C C . CYS A 1 83 ? 3.060 7.492 0.222 1.00 88.94 83 CYS A C 1
ATOM 670 O O . CYS A 1 83 ? 3.671 7.905 -0.766 1.00 88.94 83 CYS A O 1
ATOM 672 N N . ILE A 1 84 ? 2.754 6.201 0.393 1.00 90.12 84 ILE A N 1
ATOM 673 C CA . ILE A 1 84 ? 3.212 5.128 -0.500 1.00 90.12 84 ILE A CA 1
ATOM 674 C C . ILE A 1 84 ? 2.740 5.357 -1.939 1.00 90.12 84 ILE A C 1
ATOM 676 O O . ILE A 1 84 ? 3.534 5.278 -2.877 1.00 90.12 84 ILE A O 1
ATOM 680 N N . ASP A 1 85 ? 1.464 5.689 -2.135 1.00 92.94 85 ASP A N 1
ATOM 681 C CA . ASP A 1 85 ? 0.915 5.926 -3.470 1.00 92.94 85 ASP A CA 1
ATOM 682 C C . ASP A 1 85 ? 1.525 7.161 -4.139 1.00 92.94 85 ASP A C 1
ATOM 684 O O . ASP A 1 85 ? 1.752 7.163 -5.350 1.00 92.94 85 ASP A O 1
ATOM 688 N N . SER A 1 86 ? 1.780 8.223 -3.371 1.00 91.75 86 SER A N 1
ATOM 689 C CA . SER A 1 86 ? 2.412 9.444 -3.877 1.00 91.75 86 SER A CA 1
ATOM 690 C C . SER A 1 86 ? 3.834 9.168 -4.359 1.00 91.75 86 SER A C 1
ATOM 692 O O . SER A 1 86 ? 4.182 9.535 -5.484 1.00 91.75 86 SER A O 1
ATOM 694 N N . GLU A 1 87 ? 4.638 8.468 -3.558 1.00 90.31 87 GLU A N 1
ATOM 695 C CA . GLU A 1 87 ? 6.018 8.133 -3.917 1.00 90.31 87 GLU A CA 1
ATOM 696 C C . GLU A 1 87 ? 6.078 7.180 -5.116 1.00 90.31 87 GLU A C 1
ATOM 698 O O . GLU A 1 87 ? 6.812 7.444 -6.070 1.00 90.31 87 GLU A O 1
ATOM 703 N N . ARG A 1 88 ? 5.215 6.155 -5.159 1.00 92.88 88 ARG A N 1
ATOM 704 C CA . ARG A 1 88 ? 5.092 5.259 -6.323 1.00 92.88 88 ARG A CA 1
ATOM 705 C C . ARG A 1 88 ? 4.728 6.010 -7.597 1.00 92.88 88 ARG A C 1
ATOM 707 O O . ARG A 1 88 ? 5.337 5.778 -8.636 1.00 92.88 88 ARG A O 1
ATOM 714 N N . LYS A 1 89 ? 3.763 6.934 -7.537 1.00 94.88 89 LYS A N 1
ATOM 715 C CA . LYS A 1 89 ? 3.361 7.740 -8.703 1.00 94.88 89 LYS A CA 1
ATOM 716 C C . LYS A 1 89 ? 4.487 8.645 -9.192 1.00 94.88 89 LYS A C 1
ATOM 718 O O . LYS A 1 89 ? 4.663 8.784 -10.401 1.00 94.88 89 LYS A O 1
ATOM 723 N N . LYS A 1 90 ? 5.252 9.253 -8.280 1.00 92.81 90 LYS A N 1
ATOM 724 C CA . LYS A 1 90 ? 6.423 10.069 -8.639 1.00 92.81 90 LYS A CA 1
ATOM 725 C C . LYS A 1 90 ? 7.496 9.222 -9.322 1.00 92.81 90 LYS A C 1
ATOM 727 O O . LYS A 1 90 ? 7.943 9.599 -10.402 1.00 92.81 90 LYS A O 1
ATOM 732 N N . ALA A 1 91 ? 7.853 8.077 -8.735 1.00 93.88 91 ALA A N 1
ATOM 733 C CA . ALA A 1 91 ? 8.829 7.148 -9.301 1.00 93.88 91 ALA A CA 1
ATOM 734 C C . ALA A 1 91 ? 8.382 6.627 -10.675 1.00 93.88 91 ALA A C 1
ATOM 736 O O . ALA A 1 91 ? 9.152 6.659 -11.631 1.00 93.88 91 ALA A O 1
ATOM 737 N N . GLN A 1 92 ? 7.107 6.245 -10.808 1.00 94.88 92 GLN A N 1
ATOM 738 C CA . GLN A 1 92 ? 6.532 5.787 -12.070 1.00 94.88 92 GLN A CA 1
ATOM 739 C C . GLN A 1 92 ? 6.601 6.864 -13.154 1.00 94.88 92 GLN A C 1
ATOM 741 O O . GLN A 1 92 ? 6.994 6.567 -14.279 1.00 94.88 92 GLN A O 1
ATOM 746 N N . LYS A 1 93 ? 6.226 8.108 -12.832 1.00 96.12 93 LYS A N 1
ATOM 747 C CA . LYS A 1 93 ? 6.280 9.215 -13.791 1.00 96.12 93 LYS A CA 1
ATOM 748 C C . LYS A 1 93 ? 7.714 9.478 -14.249 1.00 96.12 93 LYS A C 1
ATOM 750 O O . LYS A 1 93 ? 7.961 9.559 -15.445 1.00 96.12 93 LYS A O 1
ATOM 755 N N . LEU A 1 94 ? 8.653 9.544 -13.307 1.00 95.44 94 LEU A N 1
ATOM 756 C CA . LEU A 1 94 ? 10.064 9.752 -13.620 1.00 95.44 94 LEU A CA 1
ATOM 757 C C . LEU A 1 94 ? 10.621 8.616 -14.493 1.00 95.44 94 LEU A C 1
ATOM 759 O O . LEU A 1 94 ? 11.297 8.875 -15.484 1.00 95.44 94 LEU A O 1
ATOM 763 N N . GLY A 1 95 ? 10.277 7.366 -14.174 1.00 96.56 95 GLY A N 1
ATOM 764 C CA . GLY A 1 95 ? 10.655 6.209 -14.982 1.00 96.56 95 GLY A CA 1
ATOM 765 C C . GLY A 1 95 ? 10.069 6.251 -16.395 1.00 96.56 95 GLY A C 1
ATOM 766 O O . GLY A 1 95 ? 10.773 5.951 -17.356 1.00 96.56 95 GLY A O 1
ATOM 767 N N . GLN A 1 96 ? 8.811 6.678 -16.547 1.00 97.19 96 GLN A N 1
ATOM 768 C CA . GLN A 1 96 ? 8.193 6.876 -17.863 1.00 97.19 96 GLN A CA 1
ATOM 769 C C . GLN A 1 96 ? 8.927 7.938 -18.680 1.00 97.19 96 GLN A C 1
ATOM 771 O O . GLN A 1 96 ? 9.199 7.703 -19.854 1.00 97.19 96 GLN A O 1
ATOM 776 N N . ASP A 1 97 ? 9.278 9.071 -18.071 1.00 97.00 97 ASP A N 1
ATOM 777 C CA . ASP A 1 97 ? 9.997 10.149 -18.753 1.00 97.00 97 ASP A CA 1
ATOM 778 C C . ASP A 1 97 ? 11.378 9.670 -19.251 1.00 97.00 97 ASP A C 1
ATOM 780 O O . ASP A 1 97 ? 11.743 9.931 -20.400 1.00 97.00 97 ASP A O 1
ATOM 784 N N . ILE A 1 98 ? 12.104 8.883 -18.444 1.00 97.12 98 ILE A N 1
ATOM 785 C CA . ILE A 1 98 ? 13.395 8.277 -18.827 1.00 97.12 98 ILE A CA 1
ATOM 786 C C . ILE A 1 98 ? 13.225 7.292 -19.989 1.00 97.12 98 ILE A C 1
ATOM 788 O O . ILE A 1 98 ? 13.954 7.362 -20.978 1.00 97.12 98 ILE A O 1
ATOM 792 N N . ILE A 1 99 ? 12.246 6.388 -19.900 1.00 96.75 99 ILE A N 1
ATOM 793 C CA . ILE A 1 99 ? 11.986 5.393 -20.951 1.00 96.75 99 ILE A CA 1
ATOM 794 C C . ILE A 1 99 ? 11.574 6.079 -22.254 1.00 96.75 99 ILE A C 1
ATOM 796 O O . ILE A 1 99 ? 12.042 5.694 -23.323 1.00 96.75 99 ILE A O 1
ATOM 800 N N . ASN A 1 100 ? 10.729 7.108 -22.184 1.00 97.56 100 ASN A N 1
ATOM 801 C CA . ASN A 1 100 ? 10.318 7.872 -23.357 1.00 97.56 100 ASN A CA 1
ATOM 802 C C . ASN A 1 100 ? 11.525 8.533 -24.029 1.00 97.56 100 ASN A C 1
ATOM 804 O O . ASN A 1 100 ? 11.685 8.401 -25.240 1.00 97.56 100 ASN A O 1
ATOM 808 N N . HIS A 1 101 ? 12.413 9.155 -23.250 1.00 96.62 101 HIS A N 1
ATOM 809 C CA . HIS A 1 101 ? 13.641 9.742 -23.779 1.00 96.62 101 HIS A CA 1
ATOM 810 C C . HIS A 1 101 ? 14.553 8.696 -24.443 1.00 96.62 101 HIS A C 1
ATOM 812 O O . HIS A 1 101 ? 15.016 8.892 -25.569 1.00 96.62 101 HIS A O 1
ATOM 818 N N . PHE A 1 102 ? 14.754 7.545 -23.795 1.00 97.12 102 PHE A N 1
ATOM 819 C CA . PHE A 1 102 ? 15.502 6.430 -24.378 1.00 97.12 102 PHE A CA 1
ATOM 820 C C . PHE A 1 102 ? 14.888 5.975 -25.712 1.00 97.12 102 PHE A C 1
ATOM 822 O O . PHE A 1 102 ? 15.600 5.787 -26.701 1.00 97.12 102 PHE A O 1
ATOM 829 N N . LEU A 1 103 ? 13.561 5.831 -25.770 1.00 96.88 103 LEU A N 1
ATOM 830 C CA . LEU A 1 103 ? 12.848 5.419 -26.979 1.00 96.88 103 LEU A CA 1
ATOM 831 C C . LEU A 1 103 ? 12.950 6.459 -28.099 1.00 96.88 103 LEU A C 1
ATOM 833 O O . LEU A 1 103 ? 13.074 6.076 -29.261 1.00 96.88 103 LEU A O 1
ATOM 837 N N . GLU A 1 104 ? 12.924 7.755 -27.790 1.00 96.62 104 GLU A N 1
ATOM 838 C CA . GLU A 1 104 ? 13.147 8.822 -28.773 1.00 96.62 104 GLU A CA 1
ATOM 839 C C . GLU A 1 104 ? 14.530 8.699 -29.424 1.00 96.62 104 GLU A C 1
ATOM 841 O O . GLU A 1 104 ? 14.643 8.692 -30.655 1.00 96.62 104 GLU A O 1
ATOM 846 N N . VAL A 1 105 ? 15.577 8.527 -28.610 1.00 95.56 105 VAL A N 1
ATOM 847 C CA . VAL A 1 105 ? 16.951 8.335 -29.094 1.00 95.56 105 VAL A CA 1
ATOM 848 C C . VAL A 1 105 ? 17.061 7.049 -29.911 1.00 95.56 105 VAL A C 1
ATOM 850 O O . VAL A 1 105 ? 17.581 7.071 -31.029 1.00 95.56 105 VAL A O 1
ATOM 853 N N . TYR A 1 106 ? 16.508 5.943 -29.411 1.00 95.00 106 TYR A N 1
ATOM 854 C CA . TYR A 1 106 ? 16.492 4.659 -30.108 1.00 95.00 106 TYR A CA 1
ATOM 855 C C . TYR A 1 106 ? 15.812 4.751 -31.481 1.00 95.00 106 TYR A C 1
ATOM 857 O O . TYR A 1 106 ? 16.359 4.294 -32.490 1.00 95.00 106 TYR A O 1
ATOM 865 N N . ASN A 1 107 ? 14.641 5.388 -31.542 1.00 96.44 107 ASN A N 1
ATOM 866 C CA . ASN A 1 107 ? 13.871 5.553 -32.774 1.00 96.44 107 ASN A CA 1
ATOM 867 C C . ASN A 1 107 ? 14.558 6.479 -33.783 1.00 96.44 107 ASN A C 1
ATOM 869 O O . ASN A 1 107 ? 14.332 6.339 -34.984 1.00 96.44 107 ASN A O 1
ATOM 873 N N . ARG A 1 108 ? 15.424 7.389 -33.326 1.00 95.44 108 ARG A N 1
ATOM 874 C CA . ARG A 1 108 ? 16.269 8.215 -34.195 1.00 95.44 108 ARG A CA 1
ATOM 875 C C . ARG A 1 108 ? 17.508 7.459 -34.686 1.00 95.44 108 ARG A C 1
ATOM 877 O O . ARG A 1 108 ? 17.858 7.553 -35.862 1.00 95.44 108 ARG A O 1
ATOM 884 N N . LEU A 1 109 ? 18.172 6.710 -33.807 1.00 94.75 109 LEU A N 1
ATOM 885 C CA . LEU A 1 109 ? 19.424 6.012 -34.108 1.00 94.75 109 LEU A CA 1
ATOM 886 C C . LEU A 1 109 ? 19.222 4.775 -34.982 1.00 94.75 109 LEU A C 1
ATOM 888 O O . LEU A 1 109 ? 19.969 4.572 -35.937 1.00 94.75 109 LEU A O 1
ATOM 892 N N . CYS A 1 110 ? 18.202 3.963 -34.705 1.00 94.06 110 CYS A N 1
ATOM 893 C CA . CYS A 1 110 ? 17.999 2.690 -35.396 1.00 94.06 110 CYS A CA 1
ATOM 894 C C . CYS A 1 110 ? 17.841 2.850 -36.926 1.00 94.06 110 CYS A C 1
ATOM 896 O O . CYS A 1 110 ? 18.521 2.136 -37.672 1.00 94.06 110 CYS A O 1
ATOM 898 N N . PRO A 1 111 ? 17.030 3.795 -37.449 1.00 95.19 111 PRO A N 1
ATOM 899 C CA . PRO A 1 111 ? 16.967 4.052 -38.886 1.00 95.19 111 PRO A CA 1
ATOM 900 C C . PRO A 1 111 ? 18.297 4.542 -39.459 1.00 95.19 111 PRO A C 1
ATOM 902 O O . PRO A 1 111 ? 18.680 4.107 -40.542 1.00 95.19 111 PRO A O 1
ATOM 905 N N . ARG A 1 112 ? 19.014 5.410 -38.734 1.00 93.19 112 ARG A N 1
ATOM 906 C CA . ARG A 1 112 ? 20.313 5.943 -39.166 1.00 93.19 112 ARG A CA 1
ATOM 907 C C . ARG A 1 112 ? 21.345 4.826 -39.318 1.00 93.19 112 ARG A C 1
ATOM 909 O O . ARG A 1 112 ? 21.938 4.696 -40.383 1.00 93.19 112 ARG A O 1
ATOM 916 N N . VAL A 1 113 ? 21.485 3.970 -38.307 1.00 94.00 113 VAL A N 1
ATOM 917 C CA . VAL A 1 113 ? 22.387 2.808 -38.343 1.00 94.00 113 VAL A CA 1
ATOM 918 C C . VAL A 1 113 ? 22.020 1.862 -39.487 1.00 94.00 113 VAL A C 1
ATOM 920 O O . VAL A 1 113 ? 22.898 1.427 -40.227 1.00 94.00 113 VAL A O 1
ATOM 923 N N . LYS A 1 114 ? 20.725 1.591 -39.708 1.00 93.50 114 LYS A N 1
ATOM 924 C CA . LYS A 1 114 ? 20.277 0.779 -40.854 1.00 93.50 114 LYS A CA 1
ATOM 925 C C . LYS A 1 114 ? 20.719 1.370 -42.192 1.00 93.50 114 LYS A C 1
ATOM 927 O O . LYS A 1 114 ? 21.161 0.620 -43.056 1.00 93.50 114 LYS A O 1
ATOM 932 N N . GLN A 1 115 ? 20.611 2.688 -42.372 1.00 92.25 115 GLN A N 1
ATOM 933 C CA . GLN A 1 115 ? 21.056 3.342 -43.606 1.00 92.25 115 GLN A CA 1
ATOM 934 C C . GLN A 1 115 ? 22.570 3.231 -43.801 1.00 92.25 115 GLN A C 1
ATOM 936 O O . GLN A 1 115 ? 22.996 2.901 -44.904 1.00 92.25 115 GLN A O 1
ATOM 941 N N . ILE A 1 116 ? 23.358 3.420 -42.735 1.00 89.62 116 ILE A N 1
ATOM 942 C CA . ILE A 1 116 ? 24.822 3.260 -42.765 1.00 89.62 116 ILE A CA 1
ATOM 943 C C . ILE A 1 116 ? 25.198 1.833 -43.190 1.00 89.62 116 ILE A C 1
ATOM 945 O O . ILE A 1 116 ? 26.010 1.641 -44.090 1.00 89.62 116 ILE A O 1
ATOM 949 N N . VAL A 1 117 ? 24.561 0.815 -42.605 1.00 88.62 117 VAL A N 1
ATOM 950 C CA . VAL A 1 117 ? 24.832 -0.590 -42.956 1.00 88.62 117 VAL A CA 1
ATOM 951 C C . VAL A 1 117 ? 24.472 -0.883 -44.419 1.00 88.62 117 VAL A C 1
ATOM 953 O O . VAL A 1 117 ? 25.242 -1.536 -45.119 1.00 88.62 117 VAL A O 1
ATOM 956 N N . ILE A 1 118 ? 23.345 -0.359 -44.919 1.00 89.44 118 ILE A N 1
ATOM 957 C CA . ILE A 1 118 ? 22.940 -0.519 -46.327 1.00 89.44 118 ILE A CA 1
ATOM 958 C C . ILE A 1 118 ? 23.930 0.167 -47.282 1.00 89.44 118 ILE A C 1
ATOM 960 O O . ILE A 1 118 ? 24.213 -0.371 -48.357 1.00 89.44 118 ILE A O 1
ATOM 964 N N . SER A 1 119 ? 24.444 1.353 -46.937 1.00 85.50 119 SER A N 1
ATOM 965 C CA . SER A 1 119 ? 25.435 2.043 -47.771 1.00 85.50 119 SER A CA 1
ATOM 966 C C . SER A 1 119 ? 26.776 1.314 -47.777 1.00 85.50 119 SER A C 1
ATOM 968 O O . SER A 1 119 ? 27.368 1.170 -48.844 1.00 85.50 119 SER A O 1
ATOM 970 N N . MET A 1 120 ? 27.204 0.774 -46.631 1.00 80.31 120 MET A N 1
ATOM 971 C CA . MET A 1 120 ? 28.416 -0.046 -46.540 1.00 80.31 120 MET A CA 1
ATOM 972 C C . MET A 1 120 ? 28.322 -1.312 -47.402 1.00 80.31 120 MET A C 1
ATOM 974 O O . MET A 1 120 ? 29.255 -1.601 -48.146 1.00 80.31 120 MET A O 1
ATOM 978 N N . ASP A 1 121 ? 27.198 -2.034 -47.356 1.00 81.19 121 ASP A N 1
ATOM 979 C CA . ASP A 1 121 ? 26.984 -3.253 -48.154 1.00 81.19 121 ASP A CA 1
ATOM 980 C C . ASP A 1 121 ? 26.997 -2.948 -49.665 1.00 81.19 121 ASP A C 1
ATOM 982 O O . ASP A 1 121 ? 27.656 -3.619 -50.463 1.00 81.19 121 ASP A O 1
ATOM 986 N N . ARG A 1 122 ? 26.353 -1.843 -50.069 1.00 77.00 122 ARG A N 1
ATOM 987 C CA . ARG A 1 122 ? 26.337 -1.377 -51.465 1.00 77.00 122 ARG A CA 1
ATOM 988 C C . ARG A 1 122 ? 27.723 -0.995 -51.985 1.00 77.00 122 ARG A C 1
ATOM 990 O O . ARG A 1 122 ? 28.025 -1.283 -53.144 1.00 77.00 122 ARG A O 1
ATOM 997 N N . ASP A 1 123 ? 28.530 -0.315 -51.177 1.00 70.12 123 ASP A N 1
ATOM 998 C CA . ASP A 1 123 ? 29.859 0.141 -51.588 1.00 70.12 123 ASP A CA 1
ATOM 999 C C . ASP A 1 123 ? 30.895 -0.991 -51.538 1.00 70.12 123 ASP A C 1
ATOM 1001 O O . ASP A 1 123 ? 31.747 -1.071 -52.428 1.00 70.12 123 ASP A O 1
ATOM 1005 N N . ALA A 1 124 ? 30.755 -1.939 -50.604 1.00 66.69 124 ALA A N 1
ATOM 1006 C CA . ALA A 1 124 ? 31.526 -3.184 -50.585 1.00 66.69 124 ALA A CA 1
ATOM 1007 C C . ALA A 1 124 ? 31.313 -4.015 -51.867 1.00 66.69 124 ALA A C 1
ATOM 1009 O O . ALA A 1 124 ? 32.270 -4.550 -52.426 1.00 66.69 124 ALA A O 1
ATOM 1010 N N . LEU A 1 125 ? 30.083 -4.051 -52.393 1.00 61.22 125 LEU A N 1
ATOM 1011 C CA . LEU A 1 125 ? 29.746 -4.700 -53.668 1.00 61.22 125 LEU A CA 1
ATOM 1012 C C . LEU A 1 125 ? 30.341 -4.004 -54.909 1.00 61.22 125 LEU A C 1
ATOM 1014 O O . LEU A 1 125 ? 30.499 -4.645 -55.947 1.00 61.22 125 LEU A O 1
ATOM 1018 N N . LYS A 1 126 ? 30.663 -2.705 -54.837 1.00 64.31 126 LYS A N 1
ATOM 1019 C CA . LYS A 1 126 ? 31.171 -1.916 -55.978 1.00 64.31 126 LYS A CA 1
ATOM 1020 C C . LYS A 1 126 ? 32.695 -1.847 -56.069 1.00 64.31 126 LYS A C 1
ATOM 1022 O O . LYS A 1 126 ? 33.213 -1.598 -57.156 1.00 64.31 126 LYS A O 1
ATOM 1027 N N . HIS A 1 127 ? 33.413 -2.046 -54.965 1.00 60.03 127 HIS A N 1
ATOM 1028 C CA . HIS A 1 127 ? 34.851 -1.770 -54.878 1.00 60.03 127 HIS A CA 1
ATOM 1029 C C . HIS A 1 127 ? 35.667 -2.956 -54.342 1.00 60.03 127 HIS A C 1
ATOM 1031 O O . HIS A 1 127 ? 36.453 -2.808 -53.410 1.00 60.03 127 HIS A O 1
ATOM 1037 N N . VAL A 1 128 ? 35.512 -4.128 -54.965 1.00 55.97 128 VAL A N 1
ATOM 1038 C CA . VAL A 1 128 ? 36.141 -5.391 -54.528 1.00 55.97 128 VAL A CA 1
ATOM 1039 C C . VAL A 1 128 ? 37.686 -5.354 -54.540 1.00 55.97 128 VAL A C 1
ATOM 1041 O O . VAL A 1 128 ? 38.298 -6.125 -53.812 1.00 55.97 128 VAL A O 1
ATOM 1044 N N . GLU A 1 129 ? 38.354 -4.449 -55.276 1.00 55.00 129 GLU A N 1
ATOM 1045 C CA . GLU A 1 129 ? 39.826 -4.510 -55.449 1.00 55.00 129 GLU A CA 1
ATOM 1046 C C . GLU A 1 129 ? 40.559 -3.149 -55.531 1.00 55.00 129 GLU A C 1
ATOM 1048 O O . GLU A 1 129 ? 41.511 -2.992 -56.293 1.00 55.00 129 GLU A O 1
ATOM 1053 N N . SER A 1 130 ? 40.169 -2.107 -54.784 1.00 57.59 130 SER A N 1
ATOM 1054 C CA . SER A 1 130 ? 40.880 -0.808 -54.859 1.00 57.59 130 SER A CA 1
ATOM 1055 C C . SER A 1 130 ? 41.182 -0.193 -53.492 1.00 57.59 130 SER A C 1
ATOM 1057 O O . SER A 1 130 ? 40.293 -0.081 -52.657 1.00 57.59 130 SER A O 1
ATOM 1059 N N . GLN A 1 131 ? 42.406 0.324 -53.293 1.00 57.53 131 GLN A N 1
ATOM 1060 C CA . GLN A 1 131 ? 42.805 1.124 -52.111 1.00 57.53 131 GLN A CA 1
ATOM 1061 C C . GLN A 1 131 ? 41.870 2.329 -51.844 1.00 57.53 131 GLN A C 1
ATOM 1063 O O . GLN A 1 131 ? 41.786 2.816 -50.721 1.00 57.53 131 GLN A O 1
ATOM 1068 N N . SER A 1 132 ? 41.112 2.761 -52.858 1.00 58.91 132 SER A N 1
ATOM 1069 C CA . SER A 1 132 ? 40.039 3.763 -52.769 1.00 58.91 132 SER A CA 1
ATOM 1070 C C . SER A 1 132 ? 38.830 3.333 -51.919 1.00 58.91 132 SER A C 1
ATOM 1072 O O . SER A 1 132 ? 38.114 4.203 -51.430 1.00 58.91 132 SER A O 1
ATOM 1074 N N . ALA A 1 133 ? 38.581 2.031 -51.740 1.00 61.31 133 ALA A N 1
ATOM 1075 C CA . ALA A 1 133 ? 37.439 1.515 -50.978 1.00 61.31 133 ALA A CA 1
ATOM 1076 C C . ALA A 1 133 ? 37.571 1.819 -49.477 1.00 61.31 133 ALA A C 1
ATOM 1078 O O . ALA A 1 133 ? 36.603 2.191 -48.819 1.00 61.31 133 ALA A O 1
ATOM 1079 N N . HIS A 1 134 ? 38.796 1.736 -48.950 1.00 64.25 134 HIS A N 1
ATOM 1080 C CA . HIS A 1 134 ? 39.083 1.987 -47.538 1.00 64.25 134 HIS A CA 1
ATOM 1081 C C . HIS A 1 134 ? 38.817 3.449 -47.147 1.00 64.25 134 HIS A C 1
ATOM 1083 O O . HIS A 1 134 ? 38.310 3.719 -46.062 1.00 64.25 134 HIS A O 1
ATOM 1089 N N . HIS A 1 135 ? 39.113 4.405 -48.033 1.00 67.69 135 HIS A N 1
ATOM 1090 C CA . HIS A 1 135 ? 38.855 5.825 -47.772 1.00 67.69 135 HIS A CA 1
ATOM 1091 C C . HIS A 1 135 ? 37.353 6.170 -47.846 1.00 67.69 135 HIS A C 1
ATOM 1093 O O . HIS A 1 135 ? 36.906 7.106 -47.186 1.00 67.69 135 HIS A O 1
ATOM 1099 N N . ALA A 1 136 ? 36.564 5.424 -48.627 1.00 71.38 136 ALA A N 1
ATOM 1100 C CA . ALA A 1 136 ? 35.117 5.620 -48.733 1.00 71.38 136 ALA A CA 1
ATOM 1101 C C . ALA A 1 136 ? 34.339 5.012 -47.548 1.00 71.38 136 ALA A C 1
ATOM 1103 O O . ALA A 1 136 ? 33.314 5.555 -47.148 1.00 71.38 136 ALA A O 1
ATOM 1104 N N . LEU A 1 137 ? 34.842 3.921 -46.957 1.00 78.88 137 LEU A N 1
ATOM 1105 C CA . LEU A 1 137 ? 34.208 3.242 -45.819 1.00 78.88 137 LEU A CA 1
ATOM 1106 C C . LEU A 1 137 ? 34.523 3.886 -44.462 1.00 78.88 137 LEU A C 1
ATOM 1108 O O . LEU A 1 137 ? 33.695 3.809 -43.559 1.00 78.88 137 LEU A O 1
ATOM 1112 N N . GLN A 1 138 ? 35.681 4.538 -44.318 1.00 84.31 138 GLN A N 1
ATOM 1113 C CA . GLN A 1 138 ? 36.090 5.184 -43.065 1.00 84.31 138 GLN A CA 1
ATOM 1114 C C . GLN A 1 138 ? 35.034 6.141 -42.470 1.00 84.31 138 GLN A C 1
ATOM 1116 O O . GLN A 1 138 ? 34.680 5.947 -41.313 1.00 84.31 138 GLN A O 1
ATOM 1121 N N . PRO A 1 139 ? 34.452 7.105 -43.215 1.00 86.88 139 PRO A N 1
ATOM 1122 C CA . PRO A 1 139 ? 33.446 8.003 -42.640 1.00 86.88 139 PRO A CA 1
ATOM 1123 C C . PRO A 1 139 ? 32.173 7.273 -42.184 1.00 86.88 139 PRO A C 1
ATOM 1125 O O . PRO A 1 139 ? 31.539 7.690 -41.220 1.00 86.88 139 PRO A O 1
ATOM 1128 N N . LEU A 1 140 ? 31.801 6.166 -42.841 1.00 87.38 140 LEU A N 1
ATOM 1129 C CA . LEU A 1 140 ? 30.652 5.346 -42.436 1.00 87.38 140 LEU A CA 1
ATOM 1130 C C . LEU A 1 140 ? 30.931 4.587 -41.132 1.00 87.38 140 LEU A C 1
ATOM 1132 O O . LEU A 1 140 ? 30.030 4.438 -40.308 1.00 87.38 140 LEU A O 1
ATOM 1136 N N . LEU A 1 141 ? 32.171 4.126 -40.940 1.00 87.81 141 LEU A N 1
ATOM 1137 C CA . LEU A 1 141 ? 32.618 3.508 -39.691 1.00 87.81 141 LEU A CA 1
ATOM 1138 C C . LEU A 1 141 ? 32.642 4.526 -38.546 1.00 87.81 141 LEU A C 1
ATOM 1140 O O . LEU A 1 141 ? 32.109 4.229 -37.480 1.00 87.81 141 LEU A O 1
ATOM 1144 N N . ASP A 1 142 ? 33.172 5.726 -38.789 1.00 91.00 142 ASP A N 1
ATOM 1145 C CA . ASP A 1 142 ? 33.206 6.804 -37.795 1.00 91.00 142 ASP A CA 1
ATOM 1146 C C . ASP A 1 142 ? 31.774 7.205 -37.374 1.00 91.00 142 ASP A C 1
ATOM 1148 O O . ASP A 1 142 ? 31.475 7.373 -36.192 1.00 91.00 142 ASP A O 1
ATOM 1152 N N . GLU A 1 143 ? 30.836 7.297 -38.326 1.00 90.69 143 GLU A N 1
ATOM 1153 C CA . GLU A 1 143 ? 29.423 7.557 -38.021 1.00 90.69 143 GLU A CA 1
ATOM 1154 C C . GLU A 1 143 ? 28.743 6.424 -37.239 1.00 90.69 143 GLU A C 1
ATOM 1156 O O . GLU A 1 143 ? 27.881 6.692 -36.393 1.00 90.69 143 GLU A O 1
ATOM 1161 N N . LEU A 1 144 ? 29.104 5.168 -37.512 1.00 92.12 144 LEU A N 1
ATOM 1162 C CA . LEU A 1 144 ? 28.597 4.012 -36.775 1.00 92.12 144 LEU A CA 1
ATOM 1163 C C . LEU A 1 144 ? 29.118 4.000 -35.333 1.00 92.12 144 LEU A C 1
ATOM 1165 O O . LEU A 1 144 ? 28.359 3.688 -34.415 1.00 92.12 144 LEU A O 1
ATOM 1169 N N . GLU A 1 145 ? 30.386 4.356 -35.131 1.00 93.31 145 GLU A N 1
ATOM 1170 C CA . GLU A 1 145 ? 30.999 4.468 -33.807 1.00 93.31 145 GLU A CA 1
ATOM 1171 C C . GLU A 1 145 ? 30.343 5.586 -32.990 1.00 93.31 145 GLU A C 1
ATOM 1173 O O . GLU A 1 145 ? 29.906 5.342 -31.867 1.00 93.31 145 GLU A O 1
ATOM 1178 N N . LEU A 1 146 ? 30.105 6.754 -33.594 1.00 94.06 146 LEU A N 1
ATOM 1179 C CA . LEU A 1 146 ? 29.349 7.835 -32.953 1.00 94.06 146 LEU A CA 1
ATOM 1180 C C . LEU A 1 146 ? 27.923 7.411 -32.564 1.00 94.06 146 LEU A C 1
ATOM 1182 O O . LEU A 1 146 ? 27.452 7.738 -31.476 1.00 94.06 146 LEU A O 1
ATOM 1186 N N . ALA A 1 147 ? 27.223 6.673 -33.433 1.00 93.81 147 ALA A N 1
ATOM 1187 C CA . ALA A 1 147 ? 25.882 6.168 -33.134 1.00 93.81 147 ALA A CA 1
ATOM 1188 C C . ALA A 1 147 ? 25.888 5.127 -32.000 1.00 93.81 147 ALA A C 1
ATOM 1190 O O . ALA A 1 147 ? 24.962 5.091 -31.187 1.00 93.81 147 ALA A O 1
ATOM 1191 N N . LYS A 1 148 ? 26.926 4.285 -31.941 1.00 94.44 148 LYS A N 1
ATOM 1192 C CA . LYS A 1 148 ? 27.140 3.314 -30.864 1.00 94.44 148 LYS A CA 1
ATOM 1193 C C . LYS A 1 148 ? 27.401 4.021 -29.534 1.00 94.44 148 LYS A C 1
ATOM 1195 O O . LYS A 1 148 ? 26.790 3.649 -28.536 1.00 94.44 148 LYS A O 1
ATOM 1200 N N . ASP A 1 149 ? 28.277 5.018 -29.519 1.00 96.31 149 ASP A N 1
ATOM 1201 C CA . ASP A 1 149 ? 28.626 5.750 -28.302 1.00 96.31 149 ASP A CA 1
ATOM 1202 C C . ASP A 1 149 ? 27.429 6.533 -27.761 1.00 96.31 149 ASP A C 1
ATOM 1204 O O . ASP A 1 149 ? 27.146 6.478 -26.565 1.00 96.31 149 ASP A O 1
ATOM 1208 N N . GLU A 1 150 ? 26.658 7.176 -28.643 1.00 95.62 150 GLU A N 1
ATOM 1209 C CA . GLU A 1 150 ? 25.420 7.856 -28.256 1.00 95.62 150 GLU A CA 1
ATOM 1210 C C . GLU A 1 150 ? 24.391 6.881 -27.662 1.00 95.62 150 GLU A C 1
ATOM 1212 O O . GLU A 1 150 ? 23.800 7.166 -26.618 1.00 95.62 150 GLU A O 1
ATOM 1217 N N . PHE A 1 151 ? 24.196 5.713 -28.285 1.00 95.75 151 PHE A N 1
ATOM 1218 C CA . PHE A 1 151 ? 23.297 4.691 -27.748 1.00 95.75 151 PHE A CA 1
ATOM 1219 C C . PHE A 1 151 ? 23.755 4.194 -26.375 1.00 95.75 151 PHE A C 1
ATOM 1221 O O . PHE A 1 151 ? 22.948 4.138 -25.450 1.00 95.75 151 PHE A O 1
ATOM 1228 N N . ASN A 1 152 ? 25.038 3.846 -26.238 1.00 96.25 152 ASN A N 1
ATOM 1229 C CA . ASN A 1 152 ? 25.586 3.321 -24.991 1.00 96.25 152 ASN A CA 1
ATOM 1230 C C . ASN A 1 152 ? 25.495 4.348 -23.863 1.00 96.25 152 ASN A C 1
ATOM 1232 O O . ASN A 1 152 ? 25.114 3.979 -22.759 1.00 96.25 152 ASN A O 1
ATOM 1236 N N . SER A 1 153 ? 25.775 5.625 -24.140 1.00 96.38 153 SER A N 1
ATOM 1237 C CA . SER A 1 153 ? 25.625 6.692 -23.146 1.00 96.38 153 SER A CA 1
ATOM 1238 C C . SER A 1 153 ? 24.192 6.752 -22.623 1.00 96.38 153 SER A C 1
ATOM 1240 O O . SER A 1 153 ? 23.969 6.643 -21.423 1.00 96.38 153 SER A O 1
ATOM 1242 N N . VAL A 1 154 ? 23.205 6.853 -23.519 1.00 96.25 154 VAL A N 1
ATOM 1243 C CA . VAL A 1 154 ? 21.796 6.977 -23.115 1.00 96.25 154 VAL A CA 1
ATOM 1244 C C . VAL A 1 154 ? 21.289 5.698 -22.450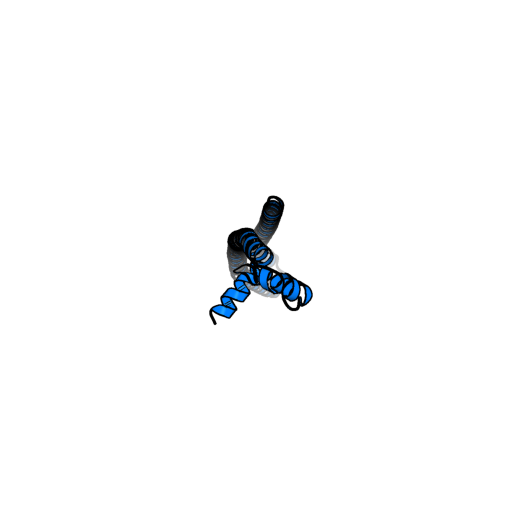 1.00 96.25 154 VAL A C 1
ATOM 1246 O O . VAL A 1 154 ? 20.473 5.770 -21.532 1.00 96.25 154 VAL A O 1
ATOM 1249 N N . PHE A 1 155 ? 21.768 4.529 -22.879 1.00 96.12 155 PHE A N 1
ATOM 1250 C CA . PHE A 1 155 ? 21.450 3.251 -22.252 1.00 96.12 155 PHE A CA 1
ATOM 1251 C C . PHE A 1 155 ? 21.964 3.178 -20.812 1.00 96.12 155 PHE A C 1
ATOM 1253 O O . PHE A 1 155 ? 21.165 2.928 -19.910 1.00 96.12 155 PHE A O 1
ATOM 1260 N N . GLU A 1 156 ? 23.257 3.422 -20.592 1.00 97.06 156 GLU A N 1
ATOM 1261 C CA . GLU A 1 156 ? 23.870 3.354 -19.261 1.00 97.06 156 GLU A CA 1
ATOM 1262 C C . GLU A 1 156 ? 23.268 4.406 -18.324 1.00 97.06 156 GLU A C 1
ATOM 1264 O O . GLU A 1 156 ? 22.873 4.082 -17.203 1.00 97.06 156 GLU A O 1
ATOM 1269 N N . ASP A 1 157 ? 23.089 5.641 -18.802 1.00 96.75 157 ASP A N 1
ATOM 1270 C CA . ASP A 1 157 ? 22.466 6.712 -18.021 1.00 96.75 157 ASP A CA 1
ATOM 1271 C C . ASP A 1 157 ? 21.028 6.348 -17.621 1.00 96.75 157 ASP A C 1
ATOM 1273 O O . ASP A 1 157 ? 20.639 6.503 -16.457 1.00 96.75 157 ASP A O 1
ATOM 1277 N N . SER A 1 158 ? 20.236 5.811 -18.558 1.00 96.75 158 SER A N 1
ATOM 1278 C CA . SER A 1 158 ? 18.863 5.367 -18.282 1.00 96.75 158 SER A CA 1
ATOM 1279 C C . SER A 1 158 ? 18.845 4.214 -17.284 1.00 96.75 158 SER A C 1
ATOM 1281 O O . SER A 1 158 ? 18.072 4.241 -16.326 1.00 96.75 158 SER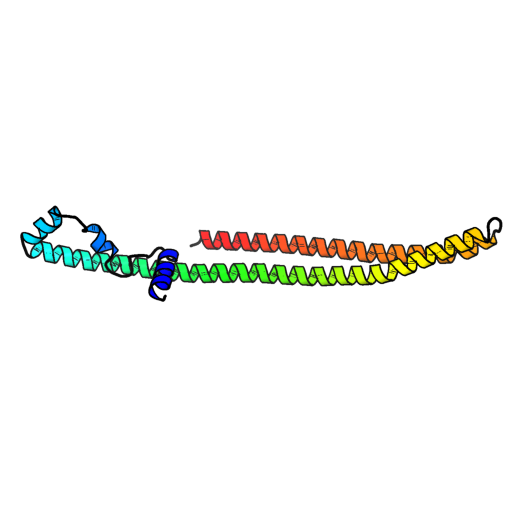 A O 1
ATOM 1283 N N . TRP A 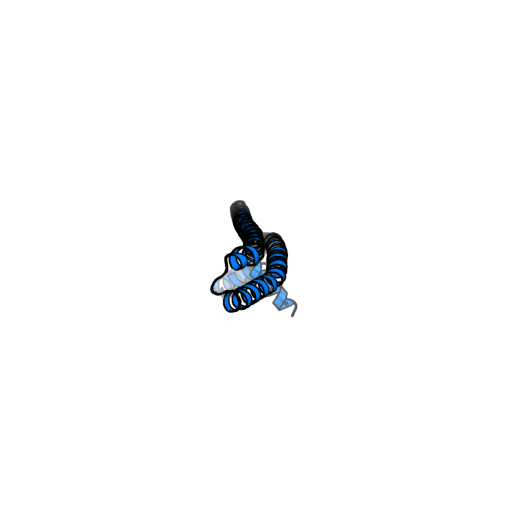1 159 ? 19.710 3.219 -17.478 1.00 96.94 159 TRP A N 1
ATOM 1284 C CA . TRP A 1 159 ? 19.826 2.054 -16.607 1.00 96.94 159 TRP A CA 1
ATOM 1285 C C . TRP A 1 159 ? 20.198 2.452 -15.177 1.00 96.94 159 TRP A C 1
ATOM 1287 O O . TRP A 1 159 ? 19.480 2.114 -14.233 1.00 96.94 159 TRP A O 1
ATOM 1297 N N . HIS A 1 160 ? 21.275 3.221 -15.005 1.00 97.06 160 HIS A N 1
ATOM 1298 C CA . HIS A 1 160 ? 21.731 3.680 -13.695 1.00 97.06 160 HIS A CA 1
ATOM 1299 C C . HIS A 1 160 ? 20.685 4.539 -12.992 1.00 97.06 160 HIS A C 1
ATOM 1301 O O . HIS A 1 160 ? 20.449 4.370 -11.793 1.00 97.06 160 HIS A O 1
ATOM 1307 N N . THR A 1 161 ? 20.027 5.431 -13.731 1.00 96.25 161 THR A N 1
ATOM 1308 C CA . THR A 1 161 ? 19.004 6.301 -13.151 1.00 96.25 161 THR A CA 1
ATOM 1309 C C . THR A 1 161 ? 17.784 5.497 -12.706 1.00 96.25 161 THR A C 1
ATOM 1311 O O . THR A 1 161 ? 17.318 5.685 -11.583 1.00 96.25 161 THR A O 1
ATOM 1314 N N . LEU A 1 162 ? 17.295 4.563 -13.529 1.00 96.94 162 LEU A N 1
ATOM 1315 C CA . LEU A 1 162 ? 16.166 3.695 -13.174 1.00 96.94 162 LEU A CA 1
ATOM 1316 C C . LEU A 1 162 ? 16.485 2.810 -11.965 1.00 96.94 162 LEU A C 1
ATOM 1318 O O . LEU A 1 162 ? 15.665 2.707 -11.056 1.00 96.94 162 LEU A O 1
ATOM 1322 N N . MET A 1 163 ? 17.688 2.235 -11.908 1.00 96.50 163 MET A N 1
ATOM 1323 C CA . MET A 1 163 ? 18.131 1.447 -10.756 1.00 96.50 163 MET A CA 1
ATOM 1324 C C . MET A 1 163 ? 18.186 2.273 -9.470 1.00 96.50 163 MET A C 1
ATOM 1326 O O . MET A 1 163 ? 17.751 1.808 -8.419 1.00 96.50 163 MET A O 1
ATOM 1330 N N . ASN A 1 164 ? 18.690 3.506 -9.544 1.00 96.44 164 ASN A N 1
ATOM 1331 C CA . ASN A 1 164 ? 18.728 4.402 -8.392 1.00 96.44 164 ASN A CA 1
ATOM 1332 C C . ASN A 1 164 ? 17.313 4.772 -7.913 1.00 96.44 164 ASN A C 1
ATOM 1334 O O . ASN A 1 164 ? 17.055 4.781 -6.713 1.00 96.44 164 ASN A O 1
ATOM 1338 N N . ILE A 1 165 ? 16.382 5.028 -8.838 1.00 95.12 165 ILE A N 1
ATOM 1339 C CA . ILE A 1 165 ? 14.974 5.293 -8.503 1.00 95.12 165 ILE A CA 1
ATOM 1340 C C . ILE A 1 165 ? 14.352 4.091 -7.789 1.00 95.12 165 ILE A C 1
ATOM 1342 O O . ILE A 1 165 ? 13.693 4.274 -6.768 1.00 95.12 165 ILE A O 1
ATOM 1346 N N . GLU A 1 166 ? 14.574 2.877 -8.295 1.00 94.44 166 GLU A N 1
ATOM 1347 C CA . GLU A 1 166 ? 14.036 1.655 -7.689 1.00 94.44 166 GLU A CA 1
ATOM 1348 C C . GLU A 1 166 ? 14.598 1.429 -6.281 1.00 94.44 166 GLU A C 1
ATOM 1350 O O . GLU A 1 166 ? 13.848 1.156 -5.345 1.00 94.44 166 GLU A O 1
ATOM 1355 N N . MET A 1 167 ? 15.907 1.625 -6.103 1.00 95.88 167 MET A N 1
ATOM 1356 C CA . MET A 1 167 ? 16.559 1.526 -4.797 1.00 95.88 167 MET A CA 1
ATOM 1357 C C . MET A 1 167 ? 15.982 2.540 -3.801 1.00 95.88 167 MET A C 1
ATOM 1359 O O . MET A 1 167 ? 15.598 2.165 -2.696 1.00 95.88 167 MET A O 1
ATOM 1363 N N . GLN A 1 168 ? 15.834 3.805 -4.204 1.00 93.38 168 GLN A N 1
ATOM 1364 C CA . GLN A 1 168 ? 15.234 4.838 -3.355 1.00 93.38 168 GLN A CA 1
ATOM 1365 C C . GLN A 1 168 ? 13.769 4.540 -3.019 1.00 93.38 168 GLN A C 1
ATOM 1367 O O . GLN A 1 168 ? 13.327 4.798 -1.899 1.00 93.38 168 GLN A O 1
ATOM 1372 N N . LEU A 1 169 ? 12.998 4.016 -3.977 1.00 93.88 169 LEU A N 1
ATOM 1373 C CA . LEU A 1 169 ? 11.605 3.639 -3.751 1.00 93.88 169 LEU A CA 1
ATOM 1374 C C . LEU A 1 169 ? 11.505 2.501 -2.729 1.00 93.88 169 LEU A C 1
ATOM 1376 O O . LEU A 1 169 ? 10.642 2.548 -1.848 1.00 93.88 169 LEU A O 1
ATOM 1380 N N . PHE A 1 170 ? 12.394 1.513 -2.826 1.00 93.81 170 PHE A N 1
ATOM 1381 C CA . PHE A 1 170 ? 12.494 0.418 -1.869 1.00 93.81 170 PHE A CA 1
ATOM 1382 C C . PHE A 1 170 ? 12.843 0.931 -0.467 1.00 93.81 170 PHE A C 1
ATOM 1384 O O . PHE A 1 170 ? 12.082 0.693 0.469 1.00 93.81 170 PHE A O 1
ATOM 1391 N N . GLU A 1 171 ? 13.922 1.707 -0.330 1.00 93.06 171 GLU A N 1
ATOM 1392 C CA . GLU A 1 171 ? 14.371 2.260 0.956 1.00 93.06 171 GLU A CA 1
ATOM 1393 C C . GLU A 1 171 ? 13.279 3.089 1.641 1.00 93.06 171 GLU A C 1
ATOM 1395 O O . GLU A 1 171 ? 12.990 2.888 2.819 1.00 93.06 171 GLU A O 1
ATOM 1400 N N . ARG A 1 172 ? 12.608 3.975 0.894 1.00 90.19 172 ARG A N 1
ATOM 1401 C CA . ARG A 1 172 ? 11.513 4.799 1.431 1.00 90.19 172 ARG A CA 1
ATOM 1402 C C . ARG A 1 172 ? 10.292 3.979 1.825 1.00 90.19 172 ARG A C 1
ATOM 1404 O O . ARG A 1 172 ? 9.598 4.332 2.776 1.00 90.19 172 ARG A O 1
ATOM 1411 N N . THR A 1 173 ? 10.004 2.904 1.093 1.00 92.00 173 THR A N 1
ATOM 1412 C CA . THR A 1 173 ? 8.904 1.995 1.439 1.00 92.00 173 THR A CA 1
ATOM 1413 C C . THR A 1 173 ? 9.218 1.253 2.737 1.00 92.00 173 THR A C 1
ATOM 1415 O O . THR A 1 173 ? 8.365 1.193 3.618 1.00 92.00 173 THR A O 1
ATOM 1418 N N . GLU A 1 174 ? 10.445 0.757 2.896 1.00 92.88 174 GLU A N 1
ATOM 1419 C CA . GLU A 1 174 ? 10.903 0.089 4.120 1.00 92.88 174 GLU A CA 1
ATOM 1420 C C . GLU A 1 174 ? 10.950 1.034 5.329 1.00 92.88 174 GLU A C 1
ATOM 1422 O O . GLU A 1 174 ? 10.531 0.662 6.429 1.00 92.88 174 GLU A O 1
ATOM 1427 N N . GLU A 1 175 ? 11.388 2.279 5.135 1.00 90.44 175 GLU A N 1
ATOM 1428 C CA . GLU A 1 175 ? 11.321 3.318 6.166 1.00 90.44 175 GLU A CA 1
ATOM 1429 C C . GLU A 1 175 ? 9.863 3.600 6.566 1.00 90.44 175 GLU A C 1
ATOM 1431 O O . GLU A 1 175 ? 9.533 3.642 7.753 1.00 90.44 175 GLU A O 1
ATOM 1436 N N . GLY A 1 176 ? 8.965 3.729 5.583 1.00 89.19 176 GLY A N 1
ATOM 1437 C CA . GLY A 1 176 ? 7.530 3.895 5.810 1.00 89.19 176 GLY A CA 1
ATOM 1438 C C . GLY A 1 176 ? 6.913 2.737 6.599 1.00 89.19 176 GLY A C 1
ATOM 1439 O O . GLY A 1 176 ? 6.168 2.978 7.551 1.00 89.19 176 GLY A O 1
ATOM 1440 N N . ASN A 1 177 ? 7.261 1.495 6.250 1.00 91.50 177 ASN A N 1
ATOM 1441 C CA . ASN A 1 177 ? 6.843 0.291 6.971 1.00 91.50 177 ASN A CA 1
ATOM 1442 C C . ASN A 1 177 ? 7.344 0.309 8.418 1.00 91.50 177 ASN A C 1
ATOM 1444 O O . ASN A 1 177 ? 6.556 0.140 9.346 1.00 91.50 177 ASN A O 1
ATOM 1448 N N . SER A 1 178 ? 8.635 0.578 8.612 1.00 92.00 178 SER A N 1
ATOM 1449 C CA . SER A 1 178 ? 9.270 0.603 9.934 1.00 92.00 178 SER A CA 1
ATOM 1450 C C . SER A 1 178 ? 8.643 1.662 10.843 1.00 92.00 178 SER A C 1
ATOM 1452 O O . SER A 1 178 ? 8.322 1.390 12.000 1.00 92.00 178 SER A O 1
ATOM 1454 N N . ASN A 1 179 ? 8.405 2.865 10.315 1.00 88.50 179 ASN A N 1
ATOM 1455 C CA . ASN A 1 179 ? 7.752 3.946 11.052 1.00 88.50 179 ASN A CA 1
ATOM 1456 C C . ASN A 1 179 ? 6.310 3.587 11.428 1.00 88.50 179 ASN A C 1
ATOM 1458 O O . ASN A 1 179 ? 5.881 3.843 12.555 1.00 88.50 179 ASN A O 1
ATOM 1462 N N . PHE A 1 180 ? 5.570 2.962 10.511 1.00 88.75 180 PHE A N 1
ATOM 1463 C CA . PHE A 1 180 ? 4.210 2.504 10.774 1.00 88.75 180 PHE A CA 1
ATOM 1464 C C . PHE A 1 180 ? 4.173 1.401 11.839 1.00 88.75 180 PHE A C 1
ATOM 1466 O O . PHE A 1 180 ? 3.354 1.462 12.754 1.00 88.75 180 PHE A O 1
ATOM 1473 N N . GLU A 1 181 ? 5.089 0.432 11.782 1.00 90.00 181 GLU A N 1
ATOM 1474 C CA . GLU A 1 181 ? 5.221 -0.605 12.808 1.00 90.00 181 GLU A CA 1
ATOM 1475 C C . GLU A 1 181 ? 5.570 -0.034 14.184 1.00 90.00 181 GLU A C 1
ATOM 1477 O O . GLU A 1 181 ? 4.995 -0.462 15.184 1.00 90.00 181 GLU A O 1
ATOM 1482 N N . ASN A 1 182 ? 6.499 0.920 14.252 1.00 89.38 182 ASN A N 1
ATOM 1483 C CA . ASN A 1 182 ? 6.869 1.566 15.510 1.00 89.38 182 ASN A CA 1
ATOM 1484 C C . ASN A 1 182 ? 5.694 2.354 16.090 1.00 89.38 182 ASN A C 1
ATOM 1486 O O . ASN A 1 182 ? 5.392 2.207 17.269 1.00 89.38 182 ASN A O 1
ATOM 1490 N N . THR A 1 183 ? 4.963 3.087 15.247 1.00 85.19 183 THR A N 1
ATOM 1491 C CA . THR A 1 183 ? 3.753 3.812 15.666 1.00 85.19 183 THR A CA 1
ATOM 1492 C C . THR A 1 183 ? 2.704 2.857 16.245 1.00 85.19 183 THR A C 1
ATOM 1494 O O . THR A 1 183 ? 2.086 3.168 17.255 1.00 85.19 183 THR A O 1
ATOM 1497 N N . ILE A 1 184 ? 2.534 1.665 15.658 1.00 84.00 184 ILE A N 1
ATOM 1498 C CA . ILE A 1 184 ? 1.631 0.634 16.196 1.00 84.00 184 ILE A CA 1
ATOM 1499 C C . ILE A 1 184 ? 2.120 0.099 17.548 1.00 84.00 184 ILE A C 1
ATOM 1501 O O . ILE A 1 184 ? 1.296 -0.185 18.408 1.00 84.00 184 ILE A O 1
ATOM 1505 N N . LYS A 1 185 ? 3.434 -0.070 17.737 1.00 85.69 185 LYS A N 1
ATOM 1506 C CA . LYS A 1 185 ? 4.020 -0.582 18.991 1.00 85.69 185 LYS A CA 1
ATOM 1507 C C . LYS A 1 185 ? 3.989 0.436 20.134 1.00 85.69 185 LYS A C 1
ATOM 1509 O O . LYS A 1 185 ? 4.024 0.030 21.291 1.00 85.69 185 LYS A O 1
ATOM 1514 N N . GLU A 1 186 ? 3.999 1.727 19.816 1.00 77.75 186 GLU A N 1
ATOM 1515 C CA . GLU A 1 186 ? 3.955 2.822 20.794 1.00 77.75 186 GLU A CA 1
ATOM 1516 C C . GLU A 1 186 ? 2.529 3.161 21.271 1.00 77.75 186 GLU A C 1
ATOM 1518 O O . GLU A 1 186 ? 2.380 3.899 22.248 1.00 77.75 186 GLU A O 1
ATOM 1523 N N . MET A 1 187 ? 1.498 2.628 20.605 1.00 62.75 187 MET A N 1
ATOM 1524 C CA . MET A 1 187 ? 0.084 2.740 20.996 1.00 62.75 187 MET A CA 1
ATOM 1525 C C . MET A 1 187 ? -0.360 1.625 21.940 1.00 62.75 187 MET A C 1
ATOM 1527 O O . MET A 1 187 ? -1.171 1.948 22.839 1.00 62.75 187 MET A O 1
#

Radius of gyration: 38.14 Å; chains: 1; bounding box: 82×28×104 Å

Sequence (187 aa):
AKEKADEVYLSKSFVEHLNGHQLFSSLFTGDPDGEALLAIGNDALELKNEYQAEAYGFTQKIYKIGLEQYERRQEELKLYNSCIDSERKKAQKLGQDIINHFLEVYNRLCPRVKQIVISMDRDALKHVESQSAHHALQPLLDELELAKDEFNSVFEDSWHTLMNIEMQLFERTEEGNSNFENTIKEM